Protein AF-A0A450XB18-F1 (afdb_monomer_lite)

Organism: NCBI:txid2126335

Secondary structure (DSSP, 8-state):
-PPEEEEEEEEETTEEEEEEEEESS-GGGHHHHHSSS------S----------PPPS---------------S---------S---HHHHHHHHTT--TTEEEEEEEEEGGGTEEEEEEEEPTTPPPB-TTT--B-EEEEEEEEEEE---BTTBEEEEEEEEEEEEETTTEEEEPPPTTB-TT-SBBHHHHHHHHHHHHHS-HHHHHHHHT--HHHHHHHHHHHHHHHHT-

pLDDT: mean 73.99, std 25.95, range [30.73, 97.94]

InterPro domains:
  IPR029261 Transposase IS204/IS1001/IS1096/IS1165, zinc-finger [PF14690] (128-171)
  IPR032877 Transposase IS204/IS1001/IS1096/IS1165, helix-turn-helix domain [PF13542] (177-226)
  IPR047951 Transposase ISL3 [PTHR33498] (91-229)

Sequence (232 aa):
MDRYVGTFFICWGDKTLNMIVKWSAPPVLIMLYHLLIEGVEFTHCLGFGLHRDDLPSPRAIDVLQRVTPLRGSSSNRVGYVSVAGMRDKELYAQILGIHKSWRVADVELKQPTGEVEVFVERKPGVQQTCPICGDASSGYDKRQRRWRHLDTCQYKTILVADVPRVQCKKHGVVMVKAPWAEPGSRFSVLFEALVINWLKEASTQAVSRQLELGWNAMDGIMRRAVKRGMAR

Radius of gyration: 29.7 Å; chains: 1; bounding box: 73×62×67 Å

Structure (mmCIF, N/CA/C/O backbone):
data_AF-A0A450XB18-F1
#
_entry.id   AF-A0A450XB18-F1
#
loop_
_atom_site.group_PDB
_atom_site.id
_atom_site.type_symbol
_atom_site.label_atom_id
_atom_site.label_alt_id
_atom_site.label_comp_id
_atom_site.label_asym_id
_atom_site.label_entity_id
_atom_site.label_seq_id
_atom_site.pdbx_PDB_ins_code
_atom_site.Cartn_x
_atom_site.Cartn_y
_atom_site.Cartn_z
_atom_site.occupancy
_atom_site.B_iso_or_equiv
_atom_site.auth_seq_id
_atom_site.auth_comp_id
_atom_site.auth_asym_id
_atom_site.auth_atom_id
_atom_site.pdbx_PDB_model_num
ATOM 1 N N . MET A 1 1 ? -24.750 -15.973 43.726 1.00 43.16 1 MET A N 1
ATOM 2 C CA . MET A 1 1 ? -24.537 -15.089 42.557 1.00 43.16 1 MET A CA 1
ATOM 3 C C . MET A 1 1 ? -25.915 -14.721 42.050 1.00 43.16 1 MET A C 1
ATOM 5 O O . MET A 1 1 ? -26.519 -15.487 41.305 1.00 43.16 1 MET A O 1
ATOM 9 N N . ASP A 1 2 ? -26.445 -13.618 42.564 1.00 36.94 2 ASP A N 1
ATOM 10 C CA . ASP A 1 2 ? -27.847 -13.244 42.395 1.00 36.94 2 ASP A CA 1
ATOM 11 C C . ASP A 1 2 ? -28.075 -12.685 40.986 1.00 36.94 2 ASP A C 1
ATOM 13 O O . ASP A 1 2 ? -27.379 -11.767 40.551 1.00 36.94 2 ASP A O 1
ATOM 17 N N . ARG A 1 3 ? -29.013 -13.282 40.241 1.00 43.12 3 ARG A N 1
ATOM 18 C CA . ARG A 1 3 ? -29.438 -12.797 38.920 1.00 43.12 3 ARG A CA 1
ATOM 19 C C . ARG A 1 3 ? -30.662 -11.910 39.111 1.00 43.12 3 ARG A C 1
ATOM 21 O O . ARG A 1 3 ? -31.678 -12.384 39.610 1.00 43.12 3 ARG A O 1
ATOM 28 N N . TYR A 1 4 ? -30.575 -10.656 38.681 1.00 48.06 4 TYR A N 1
ATOM 29 C CA . TYR A 1 4 ? -31.687 -9.710 38.739 1.00 48.06 4 TYR A CA 1
ATOM 30 C C . TYR A 1 4 ? -32.444 -9.731 37.403 1.00 48.06 4 TYR A C 1
ATOM 32 O O . TYR A 1 4 ? -31.842 -9.657 36.327 1.00 48.06 4 TYR A O 1
ATOM 40 N N . VAL A 1 5 ? -33.770 -9.864 37.466 1.00 46.59 5 VAL A N 1
ATOM 41 C CA . VAL A 1 5 ? -34.666 -9.764 36.306 1.00 46.59 5 VAL A CA 1
ATOM 42 C C . VAL A 1 5 ? -35.435 -8.459 36.447 1.00 46.59 5 VAL A C 1
ATOM 44 O O . VAL A 1 5 ? -36.148 -8.276 37.428 1.00 46.59 5 VAL A O 1
ATOM 47 N N . GLY A 1 6 ? -35.255 -7.547 35.496 1.00 48.62 6 GLY A N 1
ATOM 48 C CA . GLY A 1 6 ? -36.012 -6.302 35.426 1.00 48.62 6 GLY A CA 1
ATOM 49 C C . GLY A 1 6 ? -36.865 -6.290 34.165 1.00 48.62 6 GLY A C 1
ATOM 50 O O . GLY A 1 6 ? -36.391 -6.664 33.089 1.00 48.62 6 GLY A O 1
ATOM 51 N N . THR A 1 7 ? -38.115 -5.861 34.296 1.00 44.75 7 THR A N 1
ATOM 52 C CA . THR A 1 7 ? -38.979 -5.572 33.149 1.00 44.75 7 THR A CA 1
ATOM 53 C C . THR A 1 7 ? -38.859 -4.086 32.851 1.00 44.75 7 THR A C 1
ATOM 55 O O . THR A 1 7 ? -39.076 -3.266 33.742 1.00 44.75 7 THR A O 1
ATOM 58 N N . PHE A 1 8 ? -38.483 -3.739 31.623 1.00 47.00 8 PHE A N 1
ATOM 59 C CA . PHE A 1 8 ? -38.451 -2.351 31.168 1.00 47.00 8 PHE A CA 1
ATOM 60 C C . PHE A 1 8 ? -39.669 -2.094 30.284 1.00 47.00 8 PHE A C 1
ATOM 62 O O . PHE A 1 8 ? -40.013 -2.928 29.442 1.00 47.00 8 PHE A O 1
ATOM 69 N N . PHE A 1 9 ? -40.297 -0.937 30.469 1.00 43.16 9 PHE A N 1
ATOM 70 C CA . PHE A 1 9 ? -41.392 -0.470 29.629 1.00 43.16 9 PHE A CA 1
ATOM 71 C C . PHE A 1 9 ? -40.888 0.706 28.802 1.00 43.16 9 PHE A C 1
ATOM 73 O O . PHE A 1 9 ? -40.396 1.687 29.356 1.00 43.16 9 PHE A O 1
ATOM 80 N N . ILE A 1 10 ? -41.002 0.606 27.480 1.00 43.00 10 ILE A N 1
ATOM 81 C CA . ILE A 1 10 ? -40.795 1.741 26.580 1.00 43.00 10 ILE A CA 1
ATOM 82 C C . ILE A 1 10 ? -42.146 2.022 25.928 1.00 43.00 10 ILE A C 1
ATOM 84 O O . ILE A 1 10 ? -42.677 1.181 25.197 1.00 43.00 10 ILE A O 1
ATOM 88 N N . CYS A 1 11 ? -42.719 3.185 26.235 1.00 35.81 11 CYS A N 1
ATOM 89 C CA . CYS A 1 11 ? -43.926 3.678 25.581 1.00 35.81 11 CYS A CA 1
ATOM 90 C C . CYS A 1 11 ? -43.525 4.530 24.374 1.00 35.81 11 CYS A C 1
ATOM 92 O O . CYS A 1 11 ? -42.802 5.513 24.526 1.00 35.81 11 CYS A O 1
ATOM 94 N N . TRP A 1 12 ? -44.013 4.167 23.187 1.00 35.56 12 TRP A N 1
ATOM 95 C CA . TRP A 1 12 ? -43.912 4.991 21.980 1.00 35.56 12 TRP A CA 1
ATOM 96 C C . TRP A 1 12 ? -45.326 5.255 21.457 1.00 35.56 12 TRP A C 1
ATOM 98 O O . TRP A 1 12 ? -45.939 4.383 20.835 1.00 35.56 12 TRP A O 1
ATOM 108 N N . GLY A 1 13 ? -45.860 6.450 21.726 1.00 58.56 13 GLY A N 1
ATOM 109 C CA . GLY A 1 13 ? -47.275 6.753 21.475 1.00 58.56 13 GLY A CA 1
ATOM 110 C C . GLY A 1 13 ? -48.198 5.773 22.214 1.00 58.56 13 GLY A C 1
ATOM 111 O O . GLY A 1 13 ? -47.926 5.419 23.358 1.00 58.56 13 GLY A O 1
ATOM 112 N N . ASP A 1 14 ? -49.236 5.269 21.541 1.00 42.66 14 ASP A N 1
ATOM 113 C CA . ASP A 1 14 ? -50.234 4.348 22.124 1.00 42.66 14 ASP A CA 1
ATOM 114 C C . ASP A 1 14 ? -49.783 2.873 22.200 1.00 42.66 14 ASP A C 1
ATOM 116 O O . ASP A 1 14 ? -50.598 1.974 22.415 1.00 42.66 14 ASP A O 1
ATOM 120 N N . LYS A 1 15 ? -48.495 2.578 21.981 1.00 34.69 15 LYS A N 1
ATOM 121 C CA . LYS A 1 15 ? -47.968 1.205 21.989 1.00 34.69 15 LYS A CA 1
ATOM 122 C C . LYS A 1 15 ? -46.948 1.009 23.107 1.00 34.69 15 LYS A C 1
ATOM 124 O O . LYS A 1 15 ? -45.941 1.713 23.178 1.00 34.69 15 LYS A O 1
ATOM 129 N N . THR A 1 16 ? -47.185 -0.005 23.936 1.00 41.53 16 THR A N 1
ATOM 130 C CA . THR A 1 16 ? -46.260 -0.511 24.957 1.00 41.53 16 THR A CA 1
ATOM 131 C C . THR A 1 16 ? -45.532 -1.749 24.445 1.00 41.53 16 THR A C 1
ATOM 133 O O . THR A 1 16 ? -46.150 -2.754 24.091 1.00 41.53 16 THR A O 1
ATOM 136 N N . LEU A 1 17 ? -44.201 -1.684 24.413 1.00 35.09 17 LEU A N 1
ATOM 137 C CA . LEU A 1 17 ? -43.338 -2.828 24.120 1.00 35.09 17 LEU A CA 1
ATOM 138 C C . LEU A 1 17 ? -42.729 -3.345 25.425 1.00 35.09 17 LEU A C 1
ATOM 140 O O . LEU A 1 17 ? -42.023 -2.618 26.122 1.00 35.09 17 LEU A O 1
ATOM 144 N N . ASN A 1 18 ? -43.007 -4.612 25.742 1.00 41.47 18 ASN A N 1
ATOM 145 C CA . ASN A 1 18 ? -42.477 -5.285 26.925 1.00 41.47 18 ASN A CA 1
ATOM 146 C C . ASN A 1 18 ? -41.208 -6.053 26.558 1.00 41.47 18 ASN A C 1
ATOM 148 O O . ASN A 1 18 ? -41.262 -7.021 25.798 1.00 41.47 18 ASN A O 1
ATOM 152 N N . MET A 1 19 ? -40.073 -5.656 27.131 1.00 37.62 19 MET A N 1
ATOM 153 C CA . MET A 1 19 ? -38.825 -6.411 27.042 1.00 37.62 19 MET A CA 1
ATOM 154 C C . MET A 1 19 ? -38.380 -6.855 28.434 1.00 37.62 19 MET A C 1
ATOM 156 O O . MET A 1 19 ? -38.239 -6.051 29.356 1.00 37.62 19 MET A O 1
ATOM 160 N N . ILE A 1 20 ? -38.136 -8.158 28.572 1.00 44.22 20 ILE A N 1
ATOM 161 C CA . ILE A 1 20 ? -37.550 -8.756 29.772 1.00 44.22 20 ILE A CA 1
ATOM 162 C C . ILE A 1 20 ? -36.050 -8.869 29.527 1.00 44.22 20 ILE A C 1
ATOM 164 O O . ILE A 1 20 ? -35.623 -9.614 28.643 1.00 44.22 20 ILE A O 1
ATOM 168 N N . VAL A 1 21 ? -35.246 -8.154 30.313 1.00 45.50 21 VAL A N 1
ATOM 169 C CA . VAL A 1 21 ? -33.784 -8.187 30.191 1.00 45.50 21 VAL A CA 1
ATOM 170 C C . VAL A 1 21 ? -33.190 -8.763 31.476 1.00 45.50 21 VAL A C 1
ATOM 172 O O . VAL A 1 21 ? -33.522 -8.342 32.585 1.00 45.50 21 VAL A O 1
ATOM 175 N N . LYS A 1 22 ? -32.334 -9.781 31.330 1.00 42.44 22 LYS A N 1
ATOM 176 C CA . LYS A 1 22 ? -31.631 -10.432 32.445 1.00 42.44 22 LYS A CA 1
ATOM 177 C C . LYS A 1 22 ? -30.246 -9.820 32.594 1.00 42.44 22 LYS A C 1
ATOM 179 O O . LYS A 1 22 ? -29.481 -9.824 31.634 1.00 42.44 22 LYS A O 1
ATOM 184 N N . TRP A 1 23 ? -29.907 -9.377 33.801 1.00 53.12 23 TRP A N 1
ATOM 185 C CA . TRP A 1 23 ? -28.609 -8.772 34.096 1.00 53.12 23 TRP A CA 1
ATOM 186 C C . TRP A 1 23 ? -27.913 -9.508 35.242 1.00 53.12 23 TRP A C 1
ATOM 188 O O . TRP A 1 23 ? -28.547 -10.071 36.137 1.00 53.12 23 TRP A O 1
ATOM 198 N N . SER A 1 24 ? -26.584 -9.508 35.204 1.00 43.38 24 SER A N 1
ATOM 199 C CA . SER A 1 24 ? -25.706 -10.164 36.181 1.00 43.38 24 SER A CA 1
ATOM 200 C C . SER A 1 24 ? -25.027 -9.186 37.154 1.00 43.38 24 SER A C 1
ATOM 202 O O . SER A 1 24 ? -24.218 -9.624 37.967 1.00 43.38 24 SER A O 1
ATOM 204 N N . ALA A 1 25 ? -25.356 -7.888 37.107 1.00 49.41 25 ALA A N 1
ATOM 205 C CA . ALA A 1 25 ? -24.803 -6.854 37.987 1.00 49.41 25 ALA A CA 1
ATOM 206 C C . ALA A 1 25 ? -25.914 -6.083 38.736 1.00 49.41 25 ALA A C 1
ATOM 208 O O . ALA A 1 25 ? -27.010 -5.925 38.192 1.00 49.41 25 ALA A O 1
ATOM 209 N N . PRO A 1 26 ? -25.662 -5.620 39.977 1.00 46.12 26 PRO A N 1
ATOM 210 C CA . PRO A 1 26 ? -26.679 -4.991 40.815 1.00 46.12 26 PRO A CA 1
ATOM 211 C C . PRO A 1 26 ? -27.128 -3.608 40.290 1.00 46.12 26 PRO A C 1
ATOM 213 O O . PRO A 1 26 ? -26.320 -2.879 39.710 1.00 46.12 26 PRO A O 1
ATOM 216 N N . PRO A 1 27 ? -28.392 -3.198 40.535 1.00 48.66 27 PRO A N 1
ATOM 217 C CA . PRO A 1 27 ? -29.047 -2.074 39.842 1.00 48.66 27 PRO A CA 1
ATOM 218 C C . PRO A 1 27 ? -28.446 -0.685 40.108 1.00 48.66 27 PRO A C 1
ATOM 220 O O . PRO A 1 27 ? -28.721 0.262 39.374 1.00 48.66 27 PRO A O 1
ATOM 223 N N . VAL A 1 28 ? -27.612 -0.545 41.141 1.00 46.12 28 VAL A N 1
ATOM 224 C CA . VAL A 1 28 ? -27.091 0.755 41.595 1.00 46.12 28 VAL A CA 1
ATOM 225 C C . VAL A 1 28 ? -26.057 1.347 40.622 1.00 46.12 28 VAL A C 1
ATOM 227 O O . VAL A 1 28 ? -25.882 2.559 40.577 1.00 46.12 28 VAL A O 1
ATOM 230 N N . LEU A 1 29 ? -25.411 0.521 39.787 1.00 44.84 29 LEU A N 1
ATOM 231 C CA . LEU A 1 29 ? -24.421 0.992 38.806 1.00 44.84 29 LEU A CA 1
ATOM 232 C C . LEU A 1 29 ? -25.028 1.514 37.492 1.00 44.84 29 LEU A C 1
ATOM 234 O O . LEU A 1 29 ? -24.345 2.217 36.752 1.00 44.84 29 LEU A O 1
ATOM 238 N N . ILE A 1 30 ? -26.294 1.207 37.194 1.00 49.38 30 ILE A N 1
ATOM 239 C CA . ILE A 1 30 ? -26.914 1.577 35.909 1.00 49.38 30 ILE A CA 1
ATOM 240 C C . ILE A 1 30 ? -27.457 3.016 35.938 1.00 49.38 30 ILE A C 1
ATOM 242 O O . ILE A 1 30 ? -27.403 3.699 34.916 1.00 49.38 30 ILE A O 1
ATOM 246 N N . MET A 1 31 ? -27.878 3.536 37.102 1.00 43.03 31 MET A N 1
ATOM 247 C CA . MET A 1 31 ? -28.316 4.941 37.203 1.00 43.03 31 MET A CA 1
ATOM 248 C C . MET A 1 31 ? -27.190 5.941 36.911 1.00 43.03 31 MET A C 1
ATOM 250 O O . MET A 1 31 ? -27.457 7.001 36.356 1.00 43.03 31 MET A O 1
ATOM 254 N N . LEU A 1 32 ? -25.933 5.605 37.216 1.00 39.50 32 LEU A N 1
ATOM 255 C CA . LEU A 1 32 ? -24.795 6.477 36.904 1.00 39.50 32 LEU A CA 1
ATOM 256 C C . LEU A 1 32 ? -24.404 6.453 35.419 1.00 39.50 32 LEU A C 1
ATOM 258 O O . LEU A 1 32 ? -23.837 7.426 34.932 1.00 39.50 32 LEU A O 1
ATOM 262 N N . TYR A 1 33 ? -24.726 5.381 34.688 1.00 43.38 33 TYR A N 1
ATOM 263 C CA . TYR A 1 33 ? -24.337 5.248 33.280 1.00 43.38 33 TYR A CA 1
ATOM 264 C C . TYR A 1 33 ? -25.277 5.995 32.322 1.00 43.38 33 TYR A C 1
ATOM 266 O O . TYR A 1 33 ? -24.829 6.474 31.285 1.00 43.38 33 TYR A O 1
ATOM 274 N N . HIS A 1 34 ? -26.555 6.153 32.682 1.00 43.44 34 HIS A N 1
ATOM 275 C CA . HIS A 1 34 ? -27.533 6.872 31.854 1.00 43.44 34 HIS A CA 1
ATOM 276 C C . HIS A 1 34 ? -27.647 8.376 32.147 1.00 43.44 34 HIS A C 1
ATOM 278 O O . HIS A 1 34 ? -28.274 9.087 31.374 1.00 43.44 34 HIS A O 1
ATOM 284 N N . LEU A 1 35 ? -27.023 8.885 33.215 1.00 37.53 35 LEU A N 1
ATOM 285 C CA . LEU A 1 35 ? -27.041 10.317 33.560 1.00 37.53 35 LEU A CA 1
ATOM 286 C C . LEU A 1 35 ? -25.919 11.143 32.898 1.00 37.53 35 LEU A C 1
ATOM 288 O O . LEU A 1 35 ? -25.913 12.362 33.036 1.00 37.53 35 LEU A O 1
ATOM 292 N N . LEU A 1 36 ? -24.976 10.513 32.184 1.00 38.59 36 LEU A N 1
ATOM 293 C CA . LEU A 1 36 ? -23.820 11.196 31.572 1.00 38.59 36 LEU A CA 1
ATOM 294 C C . LEU A 1 36 ? -23.814 11.212 30.037 1.00 38.59 36 LEU A C 1
ATOM 296 O O . LEU A 1 36 ? -22.923 11.822 29.448 1.00 38.59 36 LEU A O 1
ATOM 300 N N . ILE A 1 37 ? -24.786 10.579 29.376 1.00 43.34 37 ILE A N 1
ATOM 301 C CA . ILE A 1 37 ? -24.881 10.559 27.913 1.00 43.34 37 ILE A CA 1
ATOM 302 C C . ILE A 1 37 ? -26.309 10.934 27.510 1.00 43.34 37 ILE A C 1
ATOM 304 O O . ILE A 1 37 ? -27.249 10.205 27.799 1.00 43.34 37 ILE A O 1
ATOM 308 N N . GLU A 1 38 ? -26.392 12.075 26.821 1.00 37.41 38 GLU A N 1
ATOM 309 C CA . GLU A 1 38 ? -27.547 12.675 26.138 1.00 37.41 38 GLU A CA 1
ATOM 310 C C . GLU A 1 38 ? -28.472 13.564 26.986 1.00 37.41 38 GLU A C 1
ATOM 312 O O . GLU A 1 38 ? -29.346 13.123 27.725 1.00 37.41 38 GLU A O 1
ATOM 317 N N . GLY A 1 39 ? -28.296 14.880 26.807 1.00 38.12 39 GLY A N 1
ATOM 318 C CA . GLY A 1 39 ? -29.239 15.916 27.223 1.00 38.12 39 GLY A CA 1
ATOM 319 C C . GLY A 1 39 ? -30.528 15.861 26.404 1.00 38.12 39 GLY A C 1
ATOM 320 O O . GLY A 1 39 ? -30.738 16.686 25.519 1.00 38.12 39 GLY A O 1
ATOM 321 N N . VAL A 1 40 ? -31.380 14.883 26.706 1.00 37.00 40 VAL A N 1
ATOM 322 C CA . VAL A 1 40 ? -32.739 14.759 26.174 1.00 37.00 40 VAL A CA 1
ATOM 323 C C . VAL A 1 40 ? -33.704 14.896 27.346 1.00 37.00 40 VAL A C 1
ATOM 325 O O . VAL A 1 40 ? -33.707 14.077 28.264 1.00 37.00 40 VAL A O 1
ATOM 328 N N . GLU A 1 41 ? -34.508 15.959 27.337 1.00 33.47 41 GLU A N 1
ATOM 329 C CA . GLU A 1 41 ? -35.578 16.181 28.311 1.00 33.47 41 GLU A CA 1
ATOM 330 C C . GLU A 1 41 ? -36.624 15.058 28.211 1.00 33.47 41 GLU A C 1
ATOM 332 O O . GLU A 1 41 ? -37.530 15.095 27.382 1.00 33.47 41 GLU A O 1
ATOM 337 N N . PHE A 1 42 ? -36.516 14.044 29.071 1.00 32.34 42 PHE A N 1
ATOM 338 C CA . PHE A 1 42 ? -37.573 13.059 29.282 1.00 32.34 42 PHE A CA 1
ATOM 339 C C . PHE A 1 42 ? -38.510 13.545 30.389 1.00 32.34 42 PHE A C 1
ATOM 341 O O . PHE A 1 42 ? -38.286 13.332 31.579 1.00 32.34 42 PHE A O 1
ATOM 348 N N . THR A 1 43 ? -39.612 14.169 29.989 1.00 36.34 43 THR A N 1
ATOM 349 C CA . THR A 1 43 ? -40.843 14.125 30.778 1.00 36.34 43 THR A CA 1
ATOM 350 C C . THR A 1 43 ? -41.502 12.773 30.501 1.00 36.34 43 THR A C 1
ATOM 352 O O . THR A 1 43 ? -41.908 12.529 29.371 1.00 36.34 43 THR A O 1
ATOM 355 N N . HIS A 1 44 ? -41.519 11.867 31.487 1.00 33.41 44 HIS A N 1
ATOM 356 C CA . HIS A 1 44 ? -42.625 10.959 31.866 1.00 33.41 44 HIS A CA 1
ATOM 357 C C . HIS A 1 44 ? -42.140 9.793 32.759 1.00 33.41 44 HIS A C 1
ATOM 359 O O . HIS A 1 44 ? -41.002 9.341 32.695 1.00 33.41 44 HIS A O 1
ATOM 365 N N . CYS A 1 45 ? -43.041 9.373 33.649 1.00 32.66 45 CYS A N 1
ATOM 366 C CA . CYS A 1 45 ? -42.850 8.615 34.887 1.00 32.66 45 CYS A CA 1
ATOM 367 C C . CYS A 1 45 ? -42.090 7.276 34.777 1.00 32.66 45 CYS A C 1
ATOM 369 O O . CYS A 1 45 ? -42.521 6.355 34.089 1.00 32.66 45 CYS A O 1
ATOM 371 N N . LEU A 1 46 ? -41.035 7.120 35.587 1.00 33.44 46 LEU A N 1
ATOM 372 C CA . LEU A 1 46 ? -40.412 5.830 35.902 1.00 33.44 46 LEU A CA 1
ATOM 373 C C . LEU A 1 46 ? -41.152 5.171 37.078 1.00 33.44 46 LEU A C 1
ATOM 375 O O . LEU A 1 46 ? -41.084 5.657 38.205 1.00 33.44 46 LEU A O 1
ATOM 379 N N . GLY A 1 47 ? -41.842 4.058 36.826 1.00 35.25 47 GLY A N 1
ATOM 380 C CA . GLY A 1 47 ? -42.372 3.176 37.869 1.00 35.25 47 GLY A CA 1
ATOM 381 C C . GLY A 1 47 ? -41.519 1.913 37.992 1.00 35.25 47 GLY A C 1
ATOM 382 O O . GLY A 1 47 ? -41.430 1.142 37.040 1.00 35.25 47 GLY A O 1
ATOM 383 N N . PHE A 1 48 ? -40.904 1.685 39.155 1.00 33.59 48 PHE A N 1
ATOM 384 C CA . PHE A 1 48 ? -40.197 0.441 39.484 1.00 33.59 48 PHE A CA 1
ATOM 385 C C . PHE A 1 48 ? -41.105 -0.473 40.316 1.00 33.59 48 PHE A C 1
ATOM 387 O O . PHE A 1 48 ? -41.471 -0.129 41.436 1.00 33.59 48 PHE A O 1
ATOM 394 N N . GLY A 1 49 ? -41.436 -1.653 39.790 1.00 32.41 49 GLY A N 1
ATOM 395 C CA . GLY A 1 49 ? -42.058 -2.735 40.554 1.00 32.41 49 GLY A CA 1
ATOM 396 C C . GLY A 1 49 ? -41.019 -3.797 40.905 1.00 32.41 49 GLY A C 1
ATOM 397 O O . GLY A 1 49 ? -40.590 -4.547 40.031 1.00 32.41 49 GLY A O 1
ATOM 398 N N . LEU A 1 50 ? -40.600 -3.865 42.170 1.00 30.73 50 LEU A N 1
ATOM 399 C CA . LEU A 1 50 ? -39.797 -4.973 42.691 1.00 30.73 50 LEU A CA 1
ATOM 400 C C . LEU A 1 50 ? -40.746 -6.048 43.226 1.00 30.73 50 LEU A C 1
ATOM 402 O O . LEU A 1 50 ? -41.315 -5.883 44.301 1.00 30.73 50 LEU A O 1
ATOM 406 N N . HIS A 1 51 ? -40.897 -7.152 42.498 1.00 33.19 51 HIS A N 1
ATOM 407 C CA . HIS A 1 51 ? -41.480 -8.370 43.054 1.00 33.19 51 HIS A CA 1
ATOM 408 C C . HIS A 1 51 ? -40.356 -9.291 43.531 1.00 33.19 51 HIS A C 1
ATOM 410 O O . HIS A 1 51 ? -39.474 -9.667 42.757 1.00 33.19 51 HIS A O 1
ATOM 416 N N . ARG A 1 52 ? -40.386 -9.625 44.822 1.00 34.22 52 ARG A N 1
ATOM 417 C CA . ARG A 1 52 ? -39.644 -10.747 45.396 1.00 34.22 52 ARG A CA 1
ATOM 418 C C . ARG A 1 52 ? -40.544 -11.986 45.377 1.00 34.22 52 ARG A C 1
ATOM 420 O O . ARG A 1 52 ? -41.752 -11.857 45.550 1.00 34.22 52 ARG A O 1
ATOM 427 N N . ASP A 1 53 ? -39.879 -13.124 45.208 1.00 33.50 53 ASP A N 1
ATOM 428 C CA . ASP A 1 53 ? -40.319 -14.496 45.497 1.00 33.50 53 ASP A CA 1
ATOM 429 C C . ASP A 1 53 ? -41.094 -15.241 44.389 1.00 33.50 53 ASP A C 1
ATOM 431 O O . ASP A 1 53 ? -42.215 -14.906 44.029 1.00 33.50 53 ASP A O 1
ATOM 435 N N . ASP A 1 54 ? -40.425 -16.225 43.766 1.00 32.72 54 ASP A N 1
ATOM 436 C CA . ASP A 1 54 ? -40.642 -17.659 44.047 1.00 32.72 54 ASP A CA 1
ATOM 437 C C . ASP A 1 54 ? -39.747 -18.538 43.140 1.00 32.72 54 ASP A C 1
ATOM 439 O O . ASP A 1 54 ? -39.882 -18.587 41.916 1.00 32.72 54 ASP A O 1
ATOM 443 N N . LEU A 1 55 ? -38.785 -19.240 43.749 1.00 37.03 55 LEU A N 1
ATOM 444 C CA . LEU A 1 55 ? -37.961 -20.271 43.101 1.00 37.03 55 LEU A CA 1
ATOM 445 C C . LEU A 1 55 ? -38.712 -21.614 43.134 1.00 37.03 55 LEU A C 1
ATOM 447 O O . LEU A 1 55 ? -39.062 -22.062 44.227 1.00 37.03 55 LEU A O 1
ATOM 451 N N . PRO A 1 56 ? -38.899 -22.328 42.007 1.00 32.84 56 PRO A N 1
ATOM 452 C CA . PRO A 1 56 ? -39.350 -23.709 42.069 1.00 32.84 56 PRO A CA 1
ATOM 453 C C . PRO A 1 56 ? -38.208 -24.631 42.532 1.00 32.84 56 PRO A C 1
ATOM 455 O O . PRO A 1 56 ? -37.032 -24.423 42.229 1.00 32.84 56 PRO A O 1
ATOM 458 N N . SER A 1 57 ? -38.595 -25.651 43.296 1.00 37.12 57 SER A N 1
ATOM 459 C CA . SER A 1 57 ? -37.751 -26.630 43.988 1.00 37.12 57 SER A CA 1
ATOM 460 C C . SER A 1 57 ? -36.857 -27.479 43.054 1.00 37.12 57 SER A C 1
ATOM 462 O O . SER A 1 57 ? -37.116 -27.585 41.850 1.00 37.12 57 SER A O 1
ATOM 464 N N . PRO A 1 58 ? -35.795 -28.127 43.583 1.00 37.50 58 PRO A N 1
ATOM 465 C CA . PRO A 1 58 ? -34.823 -28.873 42.788 1.00 37.50 58 PRO A CA 1
ATOM 466 C C . PRO A 1 58 ? -35.379 -30.243 42.364 1.00 37.50 58 PRO A C 1
ATOM 468 O O . PRO A 1 58 ? -35.098 -31.272 42.972 1.00 37.50 58 PRO A O 1
ATOM 471 N N . ARG A 1 59 ? -36.179 -30.256 41.294 1.00 37.09 59 ARG A N 1
ATOM 472 C CA . ARG A 1 59 ? -36.535 -31.460 40.514 1.00 37.09 59 ARG A CA 1
ATOM 473 C C . ARG A 1 59 ? -36.393 -31.245 39.001 1.00 37.09 59 ARG A C 1
ATOM 475 O O . ARG A 1 59 ? -37.135 -31.815 38.214 1.00 37.09 59 ARG A O 1
ATOM 482 N N . ALA A 1 60 ? -35.422 -30.433 38.590 1.00 36.78 60 ALA A N 1
ATOM 483 C CA . ALA A 1 60 ? -35.019 -30.281 37.191 1.00 36.78 60 ALA A CA 1
ATOM 484 C C . ALA A 1 60 ? -33.605 -30.849 36.985 1.00 36.78 60 ALA A C 1
ATOM 486 O O . ALA A 1 60 ? -32.669 -30.1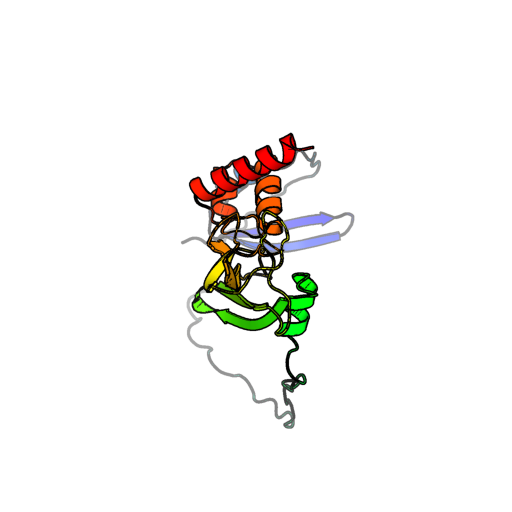41 36.627 1.00 36.78 60 ALA A O 1
ATOM 487 N N . ILE A 1 61 ? -33.459 -32.139 37.275 1.00 40.31 61 ILE A N 1
ATOM 488 C CA . ILE A 1 61 ? -32.411 -32.989 36.711 1.00 40.31 61 ILE A CA 1
ATOM 489 C C . ILE A 1 61 ? -33.164 -33.990 35.826 1.00 40.31 61 ILE A C 1
ATOM 491 O O . ILE A 1 61 ? -34.175 -34.535 36.260 1.00 40.31 61 ILE A O 1
ATOM 495 N N . ASP A 1 62 ? -32.678 -34.157 34.597 1.00 37.19 62 ASP A N 1
ATOM 496 C CA . ASP A 1 62 ? -33.170 -35.025 33.515 1.00 37.19 62 ASP A CA 1
ATOM 497 C C . ASP A 1 62 ? -34.436 -34.614 32.750 1.00 37.19 62 ASP A C 1
ATOM 499 O O . ASP A 1 62 ? -35.519 -35.129 32.996 1.00 37.19 62 ASP A O 1
ATOM 503 N N . VAL A 1 63 ? -34.248 -33.816 31.685 1.00 33.94 63 VAL A N 1
ATOM 504 C CA . VAL A 1 63 ? -34.843 -34.106 30.361 1.00 33.94 63 VAL A CA 1
ATOM 505 C C . VAL A 1 63 ? -33.867 -33.650 29.262 1.00 33.94 63 VAL A C 1
ATOM 507 O O . VAL A 1 63 ? -34.042 -32.618 28.616 1.00 33.94 63 VAL A O 1
ATOM 510 N N . LEU A 1 64 ? -32.807 -34.429 29.045 1.00 34.75 64 LEU A N 1
ATOM 511 C CA . LEU A 1 64 ? -32.181 -34.532 27.728 1.00 34.75 64 LEU A CA 1
ATOM 512 C C . LEU A 1 64 ? -32.896 -35.647 26.953 1.00 34.75 64 LEU A C 1
ATOM 514 O O . LEU A 1 64 ? -33.231 -36.684 27.511 1.00 34.75 64 LEU A O 1
ATOM 518 N N . GLN A 1 65 ? -33.055 -35.417 25.649 1.00 41.38 65 GLN A N 1
ATOM 519 C CA . GLN A 1 65 ? -33.456 -36.376 24.612 1.00 41.38 65 GLN A CA 1
ATOM 520 C C . GLN A 1 65 ? -34.939 -36.766 24.549 1.00 41.38 65 GLN A C 1
ATOM 522 O O . GLN A 1 65 ? -35.373 -37.766 25.105 1.00 41.38 65 GLN A O 1
ATOM 527 N N . ARG A 1 66 ? -35.681 -36.042 23.702 1.00 35.53 66 ARG A N 1
ATOM 528 C CA . ARG A 1 66 ? -36.702 -36.605 22.797 1.00 35.53 66 ARG A CA 1
ATOM 529 C C . ARG A 1 66 ? -36.937 -35.627 21.643 1.00 35.53 66 ARG A C 1
ATOM 531 O O . ARG A 1 66 ? -37.927 -34.908 21.597 1.00 35.53 66 ARG A O 1
ATOM 538 N N . VAL A 1 67 ? -35.988 -35.589 20.708 1.00 37.09 67 VAL A N 1
ATOM 539 C CA . VAL A 1 67 ? -36.264 -35.093 19.355 1.00 37.09 67 VAL A CA 1
ATOM 540 C C . VAL A 1 67 ? -36.956 -36.243 18.629 1.00 37.09 67 VAL A C 1
ATOM 542 O O . VAL A 1 67 ? -36.354 -37.285 18.381 1.00 37.09 67 VAL A O 1
ATOM 545 N N . THR A 1 68 ? -38.250 -36.094 18.373 1.00 34.88 68 THR A N 1
ATOM 546 C CA . THR A 1 68 ? -39.034 -36.999 17.530 1.00 34.88 68 THR A CA 1
ATOM 547 C C . THR A 1 68 ? -38.522 -36.942 16.085 1.00 34.88 68 THR A C 1
ATOM 549 O O . THR A 1 68 ? -38.230 -35.853 15.585 1.00 34.88 68 THR A O 1
ATOM 552 N N . PRO A 1 69 ? -38.415 -38.077 15.369 1.00 32.94 69 PRO A N 1
ATOM 553 C CA . PRO A 1 69 ? -38.026 -38.056 13.970 1.00 32.94 69 PRO A CA 1
ATOM 554 C C . PRO A 1 69 ? -39.237 -37.633 13.136 1.00 32.94 69 PRO A C 1
ATOM 556 O O . PRO A 1 69 ? -40.172 -38.411 12.934 1.00 32.94 69 PRO A O 1
ATOM 559 N N . LEU A 1 70 ? -39.227 -36.403 12.620 1.00 35.47 70 LEU A N 1
ATOM 560 C CA . LEU A 1 70 ? -40.085 -36.066 11.491 1.00 35.47 70 LEU A CA 1
ATOM 561 C C . LEU A 1 70 ? -39.581 -36.860 10.284 1.00 35.47 70 LEU A C 1
ATOM 563 O O . LEU A 1 70 ? -38.543 -36.558 9.696 1.00 35.47 70 LEU A O 1
ATOM 567 N N . ARG A 1 71 ? -40.331 -37.910 9.939 1.00 43.41 71 ARG A N 1
ATOM 568 C CA . ARG A 1 71 ? -40.272 -38.610 8.653 1.00 43.41 71 ARG A CA 1
ATOM 569 C C . ARG A 1 71 ? -40.702 -37.621 7.563 1.00 43.41 71 ARG A C 1
ATOM 571 O O . ARG A 1 71 ? -41.851 -37.590 7.144 1.00 43.41 71 ARG A O 1
ATOM 578 N N . GLY A 1 72 ? -39.770 -36.770 7.158 1.00 34.88 72 GLY A N 1
ATOM 579 C CA . GLY A 1 72 ? -39.876 -35.882 6.012 1.00 34.88 72 GLY A CA 1
ATOM 580 C C . 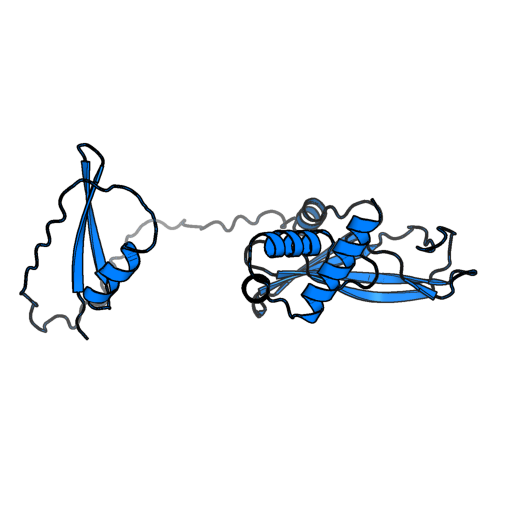GLY A 1 72 ? -38.875 -36.336 4.965 1.00 34.88 72 GLY A C 1
ATOM 581 O O . GLY A 1 72 ? -37.672 -36.310 5.203 1.00 34.88 72 GLY A O 1
ATOM 582 N N . SER A 1 73 ? -39.409 -36.807 3.844 1.00 42.31 73 SER A N 1
ATOM 583 C CA . SER A 1 73 ? -38.701 -37.245 2.646 1.00 42.31 73 SER A CA 1
ATOM 584 C C . SER A 1 73 ? -37.432 -36.437 2.357 1.00 42.31 73 SER A C 1
ATOM 586 O O . SER A 1 73 ? -37.439 -35.213 2.239 1.00 42.31 73 SER A O 1
ATOM 588 N N . SER A 1 74 ? -36.345 -37.182 2.203 1.00 47.19 74 SER A N 1
ATOM 589 C CA . SER A 1 74 ? -35.026 -36.768 1.754 1.00 47.19 74 SER A CA 1
ATOM 590 C C . SER A 1 74 ? -35.070 -35.907 0.489 1.00 47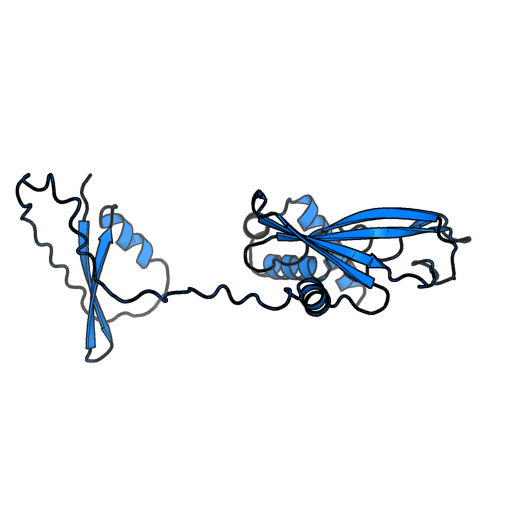.19 74 SER A C 1
ATOM 592 O O . SER A 1 74 ? -35.255 -36.431 -0.605 1.00 47.19 74 SER A O 1
ATOM 594 N N . SER A 1 75 ? -34.836 -34.602 0.626 1.00 48.19 75 SER A N 1
ATOM 595 C CA . SER A 1 75 ? -34.020 -33.816 -0.314 1.00 48.19 75 SER A CA 1
ATOM 596 C C . SER A 1 75 ? -33.743 -32.405 0.229 1.00 48.19 75 SER A C 1
ATOM 598 O O . SER A 1 75 ? -33.841 -31.425 -0.503 1.00 48.19 75 SER A O 1
ATOM 600 N N . ASN A 1 76 ? -33.316 -32.266 1.489 1.00 39.56 76 ASN A N 1
ATOM 601 C CA . ASN A 1 76 ? -32.555 -31.074 1.879 1.00 39.56 76 ASN A CA 1
ATOM 602 C C . ASN A 1 76 ? -31.098 -31.266 1.450 1.00 39.56 76 ASN A C 1
ATOM 604 O O . ASN A 1 76 ? -30.187 -31.404 2.262 1.00 39.56 76 ASN A O 1
ATOM 608 N N . ARG A 1 77 ? -30.872 -31.257 0.130 1.00 41.16 77 ARG A N 1
ATOM 609 C CA . ARG A 1 77 ? -29.613 -30.729 -0.378 1.00 41.16 77 ARG A CA 1
ATOM 610 C C . ARG A 1 77 ? -29.658 -29.245 -0.042 1.00 41.16 77 ARG A C 1
ATOM 612 O O . ARG A 1 77 ? -30.239 -28.463 -0.788 1.00 41.16 77 ARG A O 1
ATOM 619 N N . VAL A 1 78 ? -29.058 -28.866 1.088 1.00 40.31 78 VAL A N 1
ATOM 620 C CA . VAL A 1 78 ? -28.431 -27.548 1.192 1.00 40.31 78 VAL A CA 1
ATOM 621 C C . VAL A 1 78 ? -27.425 -27.548 0.054 1.00 40.31 78 VAL A C 1
ATOM 623 O O . VAL A 1 78 ? -26.335 -28.105 0.160 1.00 40.31 78 VAL A O 1
ATOM 626 N N . GLY A 1 79 ? -27.883 -27.085 -1.105 1.00 33.28 79 GLY A N 1
ATOM 627 C CA . GLY A 1 79 ? -27.039 -26.900 -2.254 1.00 33.28 79 GLY A CA 1
ATOM 628 C C . GLY A 1 79 ? -26.014 -25.882 -1.816 1.00 33.28 79 GLY A C 1
ATOM 629 O O . GLY A 1 79 ? -26.312 -24.693 -1.758 1.00 33.28 79 GLY A O 1
ATOM 630 N N . TYR A 1 80 ? -24.807 -26.345 -1.498 1.00 50.22 80 TYR A N 1
ATOM 631 C CA . TYR A 1 80 ? -23.646 -25.541 -1.806 1.00 50.22 80 TYR A CA 1
ATOM 632 C C . TYR A 1 80 ? -23.790 -25.244 -3.288 1.00 50.22 80 TYR A C 1
ATOM 634 O O . TYR A 1 80 ? -23.580 -26.113 -4.136 1.00 50.22 80 TYR A O 1
ATOM 642 N N . VAL A 1 81 ? -24.272 -24.040 -3.590 1.00 44.09 81 VAL A N 1
ATOM 643 C CA . VAL A 1 81 ? -24.111 -23.477 -4.913 1.00 44.09 81 VAL A CA 1
ATOM 644 C C . VAL A 1 81 ? -22.607 -23.527 -5.112 1.00 44.09 81 VAL A C 1
ATOM 646 O O . VAL A 1 81 ? -21.858 -22.799 -4.463 1.00 44.09 81 VAL A O 1
ATOM 649 N N . SER A 1 82 ? -22.156 -24.474 -5.930 1.00 46.81 82 SER A N 1
ATOM 650 C CA . SER A 1 82 ? -20.868 -24.380 -6.586 1.00 46.81 82 SER A CA 1
ATOM 651 C C . SER A 1 82 ? -20.974 -23.111 -7.419 1.00 46.81 82 SER A C 1
ATOM 653 O O . SER A 1 82 ? -21.466 -23.116 -8.545 1.00 46.81 82 SER A O 1
ATOM 655 N N . VAL A 1 83 ? -20.663 -21.976 -6.790 1.00 51.88 83 VAL A N 1
ATOM 656 C CA . VAL A 1 83 ? -20.498 -20.723 -7.500 1.00 51.88 83 VAL A CA 1
ATOM 657 C C . VAL A 1 83 ? -19.313 -21.004 -8.402 1.00 51.88 83 VAL A C 1
ATOM 659 O O . VAL A 1 83 ? -18.214 -21.271 -7.910 1.00 51.88 83 VAL A O 1
ATOM 662 N N . ALA A 1 84 ? -19.562 -21.045 -9.711 1.00 52.12 84 ALA A N 1
ATOM 663 C CA . ALA A 1 84 ? -18.514 -21.017 -10.716 1.00 52.12 84 ALA A CA 1
ATOM 664 C C . ALA A 1 84 ? -17.436 -20.027 -10.243 1.00 52.12 84 ALA A C 1
ATOM 666 O O . ALA A 1 84 ? -17.781 -18.899 -9.895 1.00 52.12 84 ALA A O 1
ATOM 667 N N . GLY A 1 85 ? -16.200 -20.526 -10.122 1.00 58.59 85 GLY A N 1
ATOM 668 C CA . GLY A 1 85 ? -15.121 -20.035 -9.253 1.00 58.59 85 GLY A CA 1
ATOM 669 C C . GLY A 1 85 ? -15.197 -18.571 -8.816 1.00 58.59 85 GLY A C 1
ATOM 670 O O . GLY A 1 85 ? -15.327 -17.668 -9.642 1.00 58.59 85 GLY A O 1
ATOM 671 N N . MET A 1 86 ? -15.081 -18.337 -7.504 1.00 71.75 86 MET A N 1
ATOM 672 C CA . MET A 1 86 ? -14.932 -16.996 -6.935 1.00 71.75 86 MET A CA 1
ATOM 673 C C . MET A 1 86 ? -13.903 -16.194 -7.749 1.00 71.75 86 MET A C 1
ATOM 675 O O . MET A 1 86 ? -12.759 -16.607 -7.892 1.00 71.75 86 MET A O 1
ATOM 679 N N . ARG A 1 87 ? -14.337 -15.050 -8.288 1.00 85.69 87 ARG A N 1
ATOM 680 C CA . ARG A 1 87 ? -13.506 -14.086 -9.030 1.00 85.69 87 ARG A CA 1
ATOM 681 C C . ARG A 1 87 ? -12.863 -13.094 -8.066 1.00 85.69 87 ARG A C 1
ATOM 683 O O . ARG A 1 87 ? -13.078 -11.884 -8.146 1.00 85.69 87 ARG A O 1
ATOM 690 N N . ASP A 1 88 ? -12.189 -13.631 -7.059 1.00 87.81 88 ASP A N 1
ATOM 691 C CA . ASP A 1 88 ? -11.544 -12.862 -5.996 1.00 87.81 88 ASP A CA 1
ATOM 692 C C . ASP A 1 88 ? -10.477 -11.917 -6.559 1.00 87.81 88 ASP A C 1
ATOM 694 O O . ASP A 1 88 ? -10.442 -10.744 -6.193 1.00 87.81 88 ASP A O 1
ATOM 698 N N . LYS A 1 89 ? -9.665 -12.375 -7.513 1.00 93.06 89 LYS A N 1
ATOM 699 C CA . LYS A 1 89 ? -8.614 -11.567 -8.149 1.00 93.06 89 LYS A CA 1
ATOM 700 C C . LYS A 1 89 ? -9.188 -10.362 -8.884 1.00 93.06 89 LYS A C 1
ATOM 702 O O . LYS A 1 89 ? -8.678 -9.253 -8.720 1.00 93.06 89 LYS A O 1
ATOM 707 N N . GLU A 1 90 ? -10.253 -10.547 -9.663 1.00 92.25 90 GLU A N 1
ATOM 708 C CA . GLU A 1 90 ? -10.927 -9.453 -10.368 1.00 92.25 90 GLU A CA 1
ATOM 709 C C . GLU A 1 90 ? -11.597 -8.486 -9.391 1.00 92.25 90 GLU A C 1
ATOM 711 O O . GLU A 1 90 ? -11.471 -7.271 -9.557 1.00 92.25 90 GLU A O 1
ATOM 716 N N . LEU A 1 91 ? -12.253 -9.011 -8.349 1.00 92.81 91 LEU A N 1
ATOM 717 C CA . LEU A 1 91 ? -12.853 -8.204 -7.288 1.00 92.81 91 LEU A CA 1
ATOM 718 C C . LEU A 1 91 ? -11.798 -7.317 -6.618 1.00 92.81 91 LEU A C 1
ATOM 720 O O . LEU A 1 91 ? -11.963 -6.097 -6.568 1.00 92.81 91 LEU A O 1
ATOM 724 N N . TYR A 1 92 ? -10.697 -7.908 -6.148 1.00 94.81 92 TYR A N 1
ATOM 725 C CA . TYR A 1 92 ? -9.622 -7.170 -5.490 1.00 94.81 92 TYR A CA 1
ATOM 726 C C . TYR A 1 92 ? -8.933 -6.190 -6.441 1.00 94.81 92 TYR A C 1
ATOM 728 O O . TYR A 1 92 ? -8.646 -5.061 -6.045 1.00 94.81 92 TYR A O 1
ATOM 736 N N . ALA A 1 93 ? -8.721 -6.559 -7.707 1.00 94.31 93 ALA A N 1
ATOM 737 C CA . ALA A 1 93 ? -8.180 -5.636 -8.700 1.00 94.31 93 ALA A CA 1
ATOM 738 C C . ALA A 1 93 ? -9.078 -4.401 -8.875 1.00 94.31 93 ALA A C 1
ATOM 740 O O . ALA A 1 93 ? -8.571 -3.277 -8.937 1.00 94.31 93 ALA A O 1
ATOM 741 N N . GLN A 1 94 ? -10.400 -4.595 -8.899 1.00 92.81 94 GLN A N 1
ATOM 742 C CA . GLN A 1 94 ? -11.370 -3.519 -9.063 1.00 92.81 94 GLN A CA 1
ATOM 743 C C . GLN A 1 94 ? -11.452 -2.612 -7.828 1.00 92.81 94 GLN A C 1
ATOM 745 O O . GLN A 1 94 ? -11.305 -1.398 -7.969 1.00 92.81 94 GLN A O 1
ATOM 750 N N . ILE A 1 95 ? -11.638 -3.167 -6.625 1.00 93.62 95 ILE A N 1
ATOM 751 C CA . ILE A 1 95 ? -11.817 -2.355 -5.404 1.00 93.62 95 ILE A CA 1
ATOM 752 C C . ILE A 1 95 ? -10.531 -1.633 -4.984 1.00 93.62 95 ILE A C 1
ATOM 754 O O . ILE A 1 95 ? -10.590 -0.513 -4.483 1.00 93.62 95 ILE A O 1
ATOM 758 N N . LEU A 1 96 ? -9.359 -2.233 -5.226 1.00 93.38 96 LEU A N 1
ATOM 759 C CA . LEU A 1 96 ? -8.066 -1.606 -4.935 1.00 93.38 96 LEU A CA 1
ATOM 760 C C . LEU A 1 96 ? -7.646 -0.607 -6.023 1.00 93.38 96 LEU A C 1
ATOM 762 O O . LEU A 1 96 ? -6.610 0.049 -5.894 1.00 93.38 96 LEU A O 1
ATOM 766 N N . GLY A 1 97 ? -8.403 -0.515 -7.122 1.00 91.81 97 GLY A N 1
ATOM 767 C CA . GLY A 1 97 ? -8.052 0.309 -8.273 1.00 91.81 97 GLY A CA 1
ATOM 768 C C . GLY A 1 97 ? -6.732 -0.117 -8.920 1.00 91.81 97 GLY A C 1
ATOM 769 O O . GLY A 1 97 ? -6.015 0.720 -9.471 1.00 91.81 97 GLY A O 1
ATOM 770 N N . ILE A 1 98 ? -6.376 -1.402 -8.863 1.00 90.75 98 ILE A N 1
ATOM 771 C CA . ILE A 1 98 ? -5.161 -1.933 -9.485 1.00 90.75 98 ILE A CA 1
ATOM 772 C C . ILE A 1 98 ? -5.465 -2.209 -10.955 1.00 90.75 98 ILE A C 1
ATOM 774 O O . ILE A 1 98 ? -6.078 -3.205 -11.325 1.00 90.75 98 ILE A O 1
ATOM 778 N N . HIS A 1 99 ? -5.009 -1.303 -11.812 1.00 79.31 99 HIS A N 1
ATOM 779 C CA . HIS A 1 99 ? -5.179 -1.386 -13.258 1.00 79.31 99 HIS A CA 1
ATOM 780 C C . HIS A 1 99 ? -3.874 -1.003 -13.980 1.00 79.31 99 HIS A C 1
ATOM 782 O O . HIS A 1 99 ? -2.865 -0.659 -13.358 1.00 79.31 99 HIS A O 1
ATOM 788 N N . LYS A 1 100 ? -3.882 -1.057 -15.319 1.00 82.56 100 LYS A N 1
ATOM 789 C CA . LYS A 1 100 ? -2.735 -0.734 -16.196 1.00 82.56 100 LYS A CA 1
ATOM 790 C C . LYS A 1 100 ? -1.582 -1.732 -16.052 1.00 82.56 100 LYS A C 1
ATOM 792 O O . LYS A 1 100 ? -1.759 -2.901 -16.386 1.00 82.56 100 LYS A O 1
ATOM 797 N N . SER A 1 101 ? -0.421 -1.261 -15.599 1.00 88.50 101 SER A N 1
ATOM 798 C CA . SER A 1 101 ? 0.863 -1.967 -15.557 1.00 88.50 101 SER A CA 1
ATOM 799 C C . SER A 1 101 ? 0.983 -2.991 -14.430 1.00 88.50 101 SER A C 1
ATOM 801 O O . SER A 1 101 ? 1.999 -3.681 -14.355 1.00 88.50 101 SER A O 1
ATOM 803 N N . TRP A 1 102 ? -0.024 -3.081 -13.562 1.00 92.56 102 TRP A N 1
ATOM 804 C CA . TRP A 1 102 ? -0.092 -4.005 -12.433 1.00 92.56 102 TRP A CA 1
ATOM 805 C C . TRP A 1 102 ? -1.339 -4.886 -12.541 1.00 92.56 102 TRP A C 1
ATOM 807 O O . TRP A 1 102 ? -2.318 -4.508 -13.193 1.00 92.56 102 TRP A O 1
ATOM 817 N N . ARG A 1 103 ? -1.289 -6.068 -11.930 1.00 93.75 103 ARG A N 1
ATOM 818 C CA . ARG A 1 103 ? -2.420 -6.990 -11.776 1.00 93.75 103 ARG A CA 1
ATOM 819 C C . ARG A 1 103 ? -2.355 -7.671 -10.413 1.00 93.75 103 ARG A C 1
ATOM 821 O O . ARG A 1 103 ? -1.265 -7.828 -9.864 1.00 93.75 103 ARG A O 1
ATOM 828 N N . VAL A 1 104 ? -3.507 -8.095 -9.907 1.00 95.75 104 VAL A N 1
ATOM 829 C CA . VAL A 1 104 ? -3.576 -9.011 -8.765 1.00 95.75 104 VAL A CA 1
ATOM 830 C C . VAL A 1 104 ? -3.213 -10.404 -9.274 1.00 95.75 104 VAL A C 1
ATOM 832 O O . VAL A 1 104 ? -3.866 -10.923 -10.177 1.00 95.75 104 VAL A O 1
ATOM 835 N N . ALA A 1 105 ? -2.118 -10.953 -8.758 1.00 94.56 105 ALA A N 1
ATOM 836 C CA . ALA A 1 105 ? -1.638 -12.291 -9.080 1.00 94.56 105 ALA A CA 1
ATOM 837 C C . ALA A 1 105 ? -2.385 -13.342 -8.261 1.00 94.56 105 ALA A C 1
ATOM 839 O O . ALA A 1 105 ? -2.778 -14.379 -8.797 1.00 94.56 105 ALA A O 1
ATOM 840 N N . ASP A 1 106 ? -2.594 -13.057 -6.976 1.00 95.19 106 ASP A N 1
ATOM 841 C CA . ASP A 1 106 ? -3.240 -13.979 -6.054 1.00 95.19 106 ASP A CA 1
ATOM 842 C C . ASP A 1 106 ? -3.835 -13.276 -4.836 1.00 95.19 106 ASP A C 1
ATOM 844 O O . ASP A 1 106 ? -3.487 -12.128 -4.537 1.00 95.19 106 ASP A O 1
ATOM 848 N N . VAL A 1 107 ? -4.736 -13.970 -4.147 1.00 95.19 107 VAL A N 1
ATOM 849 C CA . VAL A 1 107 ? -5.372 -13.503 -2.915 1.00 95.19 107 VAL A CA 1
ATOM 850 C C . VAL A 1 107 ? -5.399 -14.656 -1.919 1.00 95.19 107 VAL A C 1
ATOM 852 O O . VAL A 1 107 ? -6.007 -15.690 -2.171 1.00 95.19 107 VAL A O 1
ATOM 855 N N . GLU A 1 108 ? -4.764 -14.471 -0.766 1.00 94.50 108 GLU A N 1
ATOM 856 C CA . GLU A 1 108 ? -4.730 -15.466 0.302 1.00 94.50 108 GLU A CA 1
ATOM 857 C C . GLU A 1 108 ? -5.427 -14.938 1.556 1.00 94.50 108 GLU A C 1
ATOM 859 O O . GLU A 1 108 ? -5.017 -13.937 2.150 1.00 94.50 108 GLU A O 1
ATOM 864 N N . LEU A 1 109 ? -6.461 -15.648 2.007 1.00 93.75 109 LEU A N 1
ATOM 865 C CA . LEU A 1 109 ? -7.113 -15.385 3.286 1.00 93.75 109 LEU A CA 1
ATOM 866 C C . LEU A 1 109 ? -6.404 -16.154 4.409 1.00 93.75 109 LEU A C 1
ATOM 868 O O . LEU A 1 109 ? -6.531 -17.373 4.529 1.00 93.75 109 LEU A O 1
ATOM 872 N N . LYS A 1 110 ? -5.719 -15.432 5.294 1.00 92.88 110 LYS A N 1
ATOM 873 C CA . LYS A 1 110 ? -5.063 -15.973 6.488 1.00 92.88 110 LYS A CA 1
ATOM 874 C C . LYS A 1 110 ? -5.981 -15.825 7.696 1.00 92.88 110 LYS A C 1
ATOM 876 O O . LYS A 1 110 ? -5.848 -14.912 8.509 1.00 92.88 110 LYS A O 1
ATOM 881 N N . GLN A 1 111 ? -6.923 -16.760 7.823 1.00 88.62 111 GLN A N 1
ATOM 882 C CA . GLN A 1 111 ? -7.890 -16.771 8.929 1.00 88.62 111 GLN A CA 1
ATOM 883 C C . GLN A 1 111 ? -7.247 -16.737 10.329 1.00 88.62 111 GLN A C 1
ATOM 885 O O . GLN A 1 111 ? -7.740 -15.969 11.153 1.00 88.62 111 GLN A O 1
ATOM 890 N N . PRO A 1 112 ? -6.151 -17.476 10.621 1.00 89.94 112 PRO A N 1
ATOM 891 C CA . PRO A 1 112 ? -5.573 -17.490 11.968 1.00 89.94 112 PRO A CA 1
ATOM 892 C C . PRO A 1 112 ? -5.022 -16.134 12.419 1.00 89.94 112 PRO A C 1
ATOM 894 O O . PRO A 1 112 ? -5.044 -15.829 13.606 1.00 89.94 112 PRO A O 1
ATOM 897 N N . THR A 1 113 ? -4.523 -15.324 11.483 1.00 89.44 113 THR A N 1
ATOM 898 C CA . THR A 1 113 ? -3.956 -13.999 11.769 1.00 89.44 113 THR A CA 1
ATOM 899 C C . THR A 1 113 ? -4.955 -12.866 11.548 1.00 89.44 113 THR A C 1
ATOM 901 O O . THR A 1 113 ? -4.662 -11.724 11.895 1.00 89.44 113 THR A O 1
ATOM 904 N N . GLY A 1 114 ? -6.134 -13.156 10.987 1.00 93.69 114 GLY A N 1
ATOM 905 C CA . GLY A 1 114 ? -7.114 -12.133 10.635 1.00 93.69 114 GLY A CA 1
ATOM 906 C C . GLY A 1 114 ? -6.638 -11.234 9.492 1.00 93.69 114 GLY A C 1
ATOM 907 O O . GLY A 1 114 ? -6.932 -10.040 9.490 1.00 93.69 114 GLY A O 1
ATOM 908 N N . GLU A 1 115 ? -5.913 -11.785 8.514 1.00 95.56 115 GLU A N 1
ATOM 909 C CA . GLU A 1 115 ? -5.350 -11.015 7.399 1.00 95.56 115 GLU A CA 1
ATOM 910 C C . GLU A 1 115 ? -5.805 -11.546 6.035 1.00 95.56 115 GLU A C 1
ATOM 912 O O . GLU A 1 115 ? -6.017 -12.743 5.854 1.00 95.56 115 GLU A O 1
ATOM 917 N N . VAL A 1 116 ? -5.914 -10.651 5.056 1.00 96.75 116 VAL A N 1
ATOM 918 C CA . VAL A 1 116 ? -5.979 -10.998 3.633 1.00 96.75 116 VAL A CA 1
ATOM 919 C C . VAL A 1 116 ? -4.727 -10.457 2.965 1.00 96.75 116 VAL A C 1
ATOM 921 O O . VAL A 1 116 ? -4.507 -9.243 2.940 1.00 96.75 116 VAL A O 1
ATOM 924 N N . GLU A 1 117 ? -3.915 -11.345 2.407 1.00 97.44 117 GLU A N 1
ATOM 925 C CA . GLU A 1 117 ? -2.768 -10.970 1.592 1.00 97.44 117 GLU A CA 1
ATOM 926 C C . GLU A 1 117 ? -3.175 -10.921 0.126 1.00 97.44 117 GLU A C 1
ATOM 928 O O . GLU A 1 117 ? -3.620 -11.907 -0.449 1.00 97.44 117 GLU A O 1
ATOM 933 N N . VAL A 1 118 ? -3.019 -9.753 -0.486 1.00 97.50 118 VAL A N 1
ATOM 934 C CA . VAL A 1 118 ? -3.260 -9.562 -1.913 1.00 97.50 118 VAL A CA 1
ATOM 935 C C . VAL A 1 118 ? -1.905 -9.431 -2.588 1.00 97.50 118 VAL A C 1
ATOM 937 O O . VAL A 1 118 ? -1.189 -8.443 -2.391 1.00 97.50 118 VAL A O 1
ATOM 940 N N . PHE A 1 119 ? -1.556 -10.430 -3.389 1.00 97.38 119 PHE A N 1
ATOM 941 C CA . PHE A 1 119 ? -0.322 -10.461 -4.155 1.00 97.38 119 PHE A CA 1
ATOM 942 C C . PHE A 1 119 ? -0.514 -9.683 -5.449 1.00 97.38 119 PHE A C 1
ATOM 944 O O . PHE A 1 119 ? -1.382 -9.986 -6.267 1.00 97.38 119 PHE A O 1
ATOM 951 N N . VAL A 1 120 ? 0.306 -8.659 -5.643 1.00 96.00 120 VAL A N 1
ATOM 952 C CA . VAL A 1 120 ? 0.248 -7.756 -6.785 1.00 96.00 120 VAL A CA 1
ATOM 953 C C . VAL A 1 120 ? 1.563 -7.829 -7.535 1.00 96.00 120 VAL A C 1
ATOM 955 O O . VAL A 1 120 ? 2.641 -7.691 -6.963 1.00 96.00 120 VAL A O 1
ATOM 958 N N . GLU A 1 121 ? 1.486 -7.984 -8.848 1.00 93.50 121 GLU A N 1
ATOM 959 C CA . GLU A 1 121 ? 2.666 -8.043 -9.699 1.00 93.50 121 GLU A CA 1
ATOM 960 C C . GLU A 1 121 ? 2.545 -7.098 -10.886 1.00 93.50 121 GLU A C 1
ATOM 962 O O . GLU A 1 121 ? 1.455 -6.683 -11.298 1.00 93.50 121 GLU A O 1
ATOM 967 N N . ARG A 1 122 ? 3.693 -6.742 -11.461 1.00 90.69 122 ARG A N 1
ATOM 968 C CA . ARG A 1 122 ? 3.703 -6.010 -12.724 1.00 90.69 122 ARG A CA 1
ATOM 969 C C . ARG A 1 122 ? 3.389 -6.942 -13.874 1.00 90.69 122 ARG A C 1
ATOM 971 O O . ARG A 1 122 ? 3.923 -8.044 -13.959 1.00 90.69 122 ARG A O 1
ATOM 978 N N . LYS A 1 123 ? 2.594 -6.443 -14.815 1.00 89.75 123 LYS A N 1
ATOM 979 C CA . LYS A 1 123 ? 2.367 -7.131 -16.082 1.00 89.75 123 LYS A CA 1
ATOM 980 C C . LYS A 1 123 ? 3.691 -7.261 -16.854 1.00 89.75 123 LYS A C 1
ATOM 982 O O . LYS A 1 123 ? 4.524 -6.347 -16.797 1.00 89.75 123 LYS A O 1
ATOM 987 N N . PRO A 1 124 ? 3.899 -8.377 -17.574 1.00 85.12 124 PRO A N 1
ATOM 988 C CA . PRO A 1 124 ? 5.062 -8.548 -18.434 1.00 85.12 124 PRO A CA 1
ATOM 989 C C . PRO A 1 124 ? 5.047 -7.510 -19.565 1.00 85.12 124 PRO A C 1
ATOM 991 O O . PRO A 1 124 ? 3.996 -6.987 -19.927 1.00 85.12 124 PRO A O 1
ATOM 994 N N . GLY A 1 125 ? 6.225 -7.186 -20.102 1.00 82.31 125 GLY A N 1
ATOM 995 C CA . GLY A 1 125 ? 6.367 -6.259 -21.234 1.00 82.31 125 GLY A CA 1
ATOM 996 C C . GLY A 1 125 ? 6.243 -4.767 -20.897 1.00 82.31 125 GLY A C 1
ATOM 997 O O . GLY A 1 125 ? 6.418 -3.931 -21.776 1.00 82.31 125 GLY A O 1
ATOM 998 N N . VAL A 1 126 ? 5.993 -4.394 -19.638 1.00 83.12 126 VAL A N 1
ATOM 999 C CA . VAL A 1 126 ? 5.957 -2.977 -19.243 1.00 83.12 126 VAL A CA 1
ATOM 1000 C C . VAL A 1 126 ? 7.380 -2.419 -19.156 1.00 83.12 126 VAL A C 1
ATOM 1002 O O . VAL A 1 126 ? 8.179 -2.884 -18.334 1.00 83.12 126 VAL A O 1
ATOM 1005 N N . GLN A 1 127 ? 7.666 -1.370 -19.937 1.00 84.69 127 GLN A N 1
ATOM 1006 C CA . GLN A 1 127 ? 8.948 -0.666 -19.906 1.00 84.69 127 GLN A CA 1
ATOM 1007 C C . GLN A 1 127 ? 9.281 -0.171 -18.489 1.00 84.69 127 GLN A C 1
ATOM 1009 O O . GLN A 1 127 ? 8.423 0.248 -17.708 1.00 84.69 127 GLN A O 1
ATOM 1014 N N . GLN A 1 128 ? 10.551 -0.292 -18.126 1.00 86.25 128 GLN A N 1
ATOM 1015 C CA . GLN A 1 128 ? 11.076 0.124 -16.835 1.00 86.25 128 GLN A CA 1
ATOM 1016 C C . GLN A 1 128 ? 11.590 1.561 -16.959 1.00 86.25 128 GLN A C 1
ATOM 1018 O O . GLN A 1 128 ? 12.406 1.850 -17.833 1.00 86.25 128 GLN A O 1
ATOM 1023 N N . THR A 1 129 ? 11.122 2.461 -16.098 1.00 91.25 129 THR A N 1
ATOM 1024 C CA . THR A 1 129 ? 11.545 3.866 -16.088 1.00 91.25 129 THR A CA 1
ATOM 1025 C C . THR A 1 129 ? 12.070 4.258 -14.716 1.00 91.25 129 THR A C 1
ATOM 1027 O O . THR A 1 129 ? 11.646 3.726 -13.684 1.00 91.25 129 THR A O 1
ATOM 1030 N N . CYS A 1 130 ? 13.026 5.184 -14.697 1.00 90.69 130 CYS A N 1
ATOM 1031 C CA . CYS A 1 130 ? 13.509 5.764 -13.455 1.00 90.69 130 CYS A CA 1
ATOM 1032 C C . CYS A 1 130 ? 12.380 6.588 -12.803 1.00 90.69 130 CYS A C 1
ATOM 1034 O O . CYS A 1 130 ? 11.856 7.491 -13.450 1.00 90.69 130 CYS A O 1
ATOM 1036 N N . PRO A 1 131 ? 12.026 6.361 -11.525 1.00 89.12 131 PRO A N 1
ATOM 1037 C CA . PRO A 1 131 ? 10.985 7.132 -10.838 1.00 89.12 131 PRO A CA 1
ATOM 1038 C C . PRO A 1 131 ? 11.372 8.597 -10.570 1.00 89.12 131 PRO A C 1
ATOM 1040 O O . PRO A 1 131 ? 10.520 9.355 -10.119 1.00 89.12 131 PRO A O 1
ATOM 1043 N N . ILE A 1 132 ? 12.638 8.977 -10.793 1.00 90.69 132 ILE A N 1
ATOM 1044 C CA . ILE A 1 132 ? 13.159 10.326 -10.527 1.00 90.69 132 ILE A CA 1
ATOM 1045 C C . ILE A 1 132 ? 13.220 11.158 -11.817 1.00 90.69 132 ILE A C 1
ATOM 1047 O O . ILE A 1 132 ? 12.645 12.238 -11.850 1.00 90.69 132 ILE A O 1
ATOM 1051 N N . CYS A 1 133 ? 13.869 10.669 -12.887 1.00 91.12 133 CYS A N 1
ATOM 1052 C CA . CYS A 1 133 ? 13.938 11.394 -14.173 1.00 91.12 133 CYS A CA 1
ATOM 1053 C C . CYS A 1 133 ? 12.950 10.931 -15.248 1.00 91.12 133 CYS A C 1
ATOM 1055 O O . CYS A 1 133 ? 12.820 11.611 -16.256 1.00 91.12 133 CYS A O 1
ATOM 1057 N 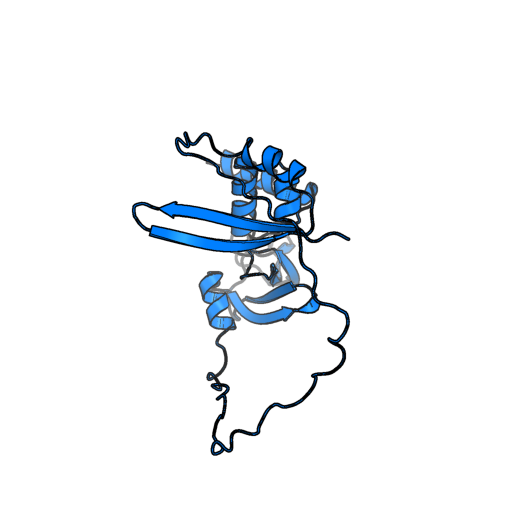N . GLY A 1 134 ? 12.302 9.776 -15.097 1.00 89.06 134 GLY A N 1
ATOM 1058 C CA . GLY A 1 134 ? 11.414 9.216 -16.123 1.00 89.06 134 GLY A CA 1
ATOM 1059 C C . GLY A 1 134 ? 12.118 8.483 -17.273 1.00 89.06 134 GLY A C 1
ATOM 1060 O O . GLY A 1 134 ? 11.445 7.794 -18.035 1.00 89.06 134 GLY A O 1
ATOM 1061 N N . ASP A 1 135 ? 13.450 8.553 -17.374 1.00 91.06 135 ASP A N 1
ATOM 1062 C CA . ASP A 1 135 ? 14.214 7.906 -18.450 1.00 91.06 135 ASP A CA 1
ATOM 1063 C C . ASP A 1 135 ? 14.056 6.372 -18.433 1.00 91.06 135 ASP A C 1
ATOM 1065 O O . ASP A 1 135 ? 14.075 5.734 -17.367 1.00 91.06 135 ASP A O 1
ATOM 1069 N N . ALA A 1 136 ? 13.974 5.764 -19.622 1.00 90.94 136 ALA A N 1
ATOM 1070 C CA . ALA A 1 136 ? 14.015 4.312 -19.779 1.00 90.94 136 ALA A CA 1
ATOM 1071 C C . ALA A 1 136 ? 15.301 3.752 -19.151 1.00 90.94 136 ALA A C 1
ATOM 1073 O O . ALA A 1 136 ? 16.406 4.227 -19.415 1.00 90.94 136 ALA A O 1
ATOM 1074 N N . SER A 1 137 ? 15.150 2.762 -18.276 1.00 90.50 137 SER A N 1
ATOM 1075 C CA . SER A 1 137 ? 16.245 2.202 -17.479 1.00 90.50 137 SER A CA 1
ATOM 1076 C C . SER A 1 137 ? 16.210 0.679 -17.548 1.00 90.50 137 SER A C 1
ATOM 1078 O O . SER A 1 137 ? 15.136 0.087 -17.633 1.00 90.50 137 SER A O 1
ATOM 1080 N N . SER A 1 138 ? 17.369 0.025 -17.510 1.00 89.44 138 SER A N 1
ATOM 1081 C CA . SER A 1 138 ? 17.419 -1.438 -17.460 1.00 89.44 138 SER A CA 1
ATOM 1082 C C . SER A 1 138 ? 16.942 -1.947 -16.097 1.00 89.44 138 SER A C 1
ATOM 1084 O O . SER A 1 138 ? 17.101 -1.284 -15.066 1.00 89.44 138 SER A O 1
ATOM 1086 N N . GLY A 1 139 ? 16.329 -3.134 -16.089 1.00 88.38 139 GLY A N 1
ATOM 1087 C CA . GLY A 1 139 ? 16.022 -3.834 -14.843 1.00 88.38 139 GLY A CA 1
ATOM 1088 C C . GLY A 1 139 ? 17.311 -4.227 -14.120 1.00 88.38 139 GLY A C 1
ATOM 1089 O O . GLY A 1 139 ? 18.282 -4.606 -14.768 1.00 88.38 139 GLY A O 1
ATOM 1090 N N . TYR A 1 140 ? 17.310 -4.117 -12.792 1.00 89.62 140 TYR A N 1
ATOM 1091 C CA . TYR A 1 140 ? 18.421 -4.532 -11.937 1.00 89.62 140 TYR A CA 1
ATOM 1092 C C . TYR A 1 140 ? 18.053 -5.814 -11.178 1.00 89.62 140 TYR A C 1
ATOM 1094 O O . TYR A 1 140 ? 18.502 -6.898 -11.528 1.00 89.62 140 TYR A O 1
ATOM 1102 N N . ASP A 1 141 ? 17.165 -5.710 -10.192 1.00 92.94 141 ASP A N 1
ATOM 1103 C CA . ASP A 1 141 ? 16.600 -6.844 -9.458 1.00 92.94 141 ASP A CA 1
ATOM 1104 C C . ASP A 1 141 ? 15.158 -6.529 -9.026 1.00 92.94 141 ASP A C 1
ATOM 1106 O O . ASP A 1 141 ? 14.576 -5.518 -9.431 1.00 92.94 141 ASP A O 1
ATOM 1110 N N . LYS A 1 142 ? 14.552 -7.398 -8.214 1.00 92.31 142 LYS A N 1
ATOM 1111 C CA . LYS A 1 142 ? 13.247 -7.159 -7.590 1.00 92.31 142 LYS A CA 1
ATOM 1112 C C . LYS A 1 142 ? 13.360 -7.370 -6.088 1.00 92.31 142 LYS A C 1
ATOM 1114 O O . LYS A 1 142 ? 14.109 -8.231 -5.638 1.00 92.31 142 LYS A O 1
ATOM 1119 N N . ARG A 1 143 ? 12.609 -6.591 -5.311 1.00 93.19 143 ARG A N 1
ATOM 1120 C CA . ARG A 1 143 ? 12.483 -6.787 -3.864 1.00 93.19 143 ARG A CA 1
ATOM 1121 C C . ARG A 1 143 ? 11.023 -6.873 -3.467 1.00 93.19 143 ARG A C 1
ATOM 1123 O O . ARG A 1 143 ? 10.250 -5.965 -3.782 1.00 93.19 143 ARG A O 1
ATOM 1130 N N . GLN A 1 144 ? 10.690 -7.918 -2.720 1.00 95.38 144 GLN A N 1
ATOM 1131 C CA . GLN A 1 144 ? 9.370 -8.055 -2.134 1.00 95.38 144 GLN A CA 1
ATOM 1132 C C . GLN A 1 144 ? 9.145 -6.953 -1.100 1.00 95.38 144 GLN A C 1
ATOM 1134 O O . GLN A 1 144 ? 9.995 -6.671 -0.249 1.00 95.38 144 GLN A O 1
ATOM 1139 N N . ARG A 1 145 ? 7.987 -6.309 -1.181 1.00 96.25 145 ARG A N 1
ATOM 1140 C CA . ARG A 1 145 ? 7.534 -5.305 -0.226 1.00 96.25 145 ARG A CA 1
ATOM 1141 C C . ARG A 1 145 ? 6.097 -5.574 0.175 1.00 96.25 145 ARG A C 1
ATOM 1143 O O . ARG A 1 145 ? 5.313 -6.117 -0.597 1.00 96.25 145 ARG A O 1
ATOM 1150 N N . ARG A 1 146 ? 5.782 -5.167 1.403 1.00 97.38 146 ARG A N 1
ATOM 1151 C CA . ARG A 1 146 ? 4.470 -5.323 2.024 1.00 97.38 146 ARG A CA 1
ATOM 1152 C C . ARG A 1 146 ? 3.942 -3.953 2.434 1.00 97.38 146 ARG A C 1
ATOM 1154 O O . ARG A 1 146 ? 4.703 -3.150 2.987 1.00 97.38 146 ARG A O 1
ATOM 1161 N N . TRP A 1 147 ? 2.663 -3.697 2.175 1.00 97.88 147 TRP A N 1
ATOM 1162 C CA . TRP A 1 147 ? 1.965 -2.501 2.635 1.00 97.88 147 TRP A CA 1
ATOM 1163 C C . TRP A 1 147 ? 0.665 -2.857 3.323 1.00 97.88 147 TRP A C 1
ATOM 1165 O O . TRP A 1 147 ? -0.139 -3.615 2.794 1.00 97.88 147 TRP A O 1
ATOM 1175 N N . ARG A 1 148 ? 0.417 -2.221 4.460 1.00 97.50 148 ARG A N 1
ATOM 1176 C CA . ARG A 1 148 ? -0.893 -2.238 5.096 1.00 97.50 148 ARG A CA 1
ATOM 1177 C C . ARG A 1 148 ? -1.862 -1.340 4.314 1.00 97.50 148 ARG A C 1
ATOM 1179 O O . ARG A 1 148 ? -1.580 -0.157 4.079 1.00 97.50 148 ARG A O 1
ATOM 1186 N N . HIS A 1 149 ? -2.977 -1.919 3.881 1.00 97.69 149 HIS A N 1
ATOM 1187 C CA . HIS A 1 149 ? -4.084 -1.232 3.215 1.00 97.69 149 HIS A CA 1
ATOM 1188 C C . HIS A 1 149 ? -5.286 -1.074 4.157 1.00 97.69 149 HIS A C 1
ATOM 1190 O O . HIS A 1 149 ? -5.189 -1.448 5.322 1.00 97.69 149 HIS A O 1
ATOM 1196 N N . LEU A 1 150 ? -6.383 -0.483 3.677 1.00 97.31 150 LEU A N 1
ATOM 1197 C CA . LEU A 1 150 ? -7.668 -0.464 4.383 1.00 97.31 150 LEU A CA 1
ATOM 1198 C C . LEU A 1 150 ? -8.174 -1.888 4.632 1.00 97.31 150 LEU A C 1
ATOM 1200 O O . LEU A 1 150 ? -7.842 -2.795 3.875 1.00 97.31 150 LEU A O 1
ATOM 1204 N N . ASP A 1 151 ? -8.954 -2.073 5.694 1.00 95.75 151 ASP A N 1
ATOM 1205 C CA . ASP A 1 151 ? -9.533 -3.372 6.033 1.00 95.75 151 ASP A CA 1
ATOM 1206 C C . ASP A 1 151 ? -10.566 -3.830 5.015 1.00 95.75 151 ASP A C 1
ATOM 1208 O O . ASP A 1 151 ? -11.399 -3.048 4.555 1.00 95.75 151 ASP A O 1
ATOM 1212 N N . THR A 1 152 ? -10.524 -5.124 4.700 1.00 94.19 152 THR A N 1
ATOM 1213 C CA . THR A 1 152 ? -11.617 -5.788 3.997 1.00 94.19 152 THR A CA 1
ATOM 1214 C C . THR A 1 152 ? -12.443 -6.535 5.032 1.00 94.19 152 THR A C 1
ATOM 1216 O O . THR A 1 152 ? -12.013 -7.567 5.551 1.00 94.19 152 THR A O 1
ATOM 1219 N N . CYS A 1 153 ? -13.628 -6.008 5.340 1.00 93.00 153 CYS A N 1
ATOM 1220 C CA . CYS A 1 153 ? -14.485 -6.517 6.414 1.00 93.00 153 CYS A CA 1
ATOM 1221 C C . CYS A 1 153 ? -13.721 -6.554 7.755 1.00 93.00 153 CYS A C 1
ATOM 1223 O O . CYS A 1 153 ? -13.168 -5.540 8.168 1.00 93.00 153 CYS A O 1
ATOM 1225 N N . GLN A 1 154 ? -13.679 -7.703 8.433 1.00 92.81 154 GLN A N 1
ATOM 1226 C CA . GLN A 1 154 ? -12.944 -7.906 9.684 1.00 92.81 154 GLN A CA 1
ATOM 1227 C C . GLN A 1 154 ? -11.449 -8.220 9.494 1.00 92.81 154 GLN A C 1
ATOM 1229 O O . GLN A 1 154 ? -10.762 -8.489 10.477 1.00 92.81 154 GLN A O 1
ATOM 1234 N N . TYR A 1 155 ? -10.949 -8.250 8.254 1.00 95.88 155 TYR A N 1
ATOM 1235 C CA . TYR A 1 155 ? -9.592 -8.697 7.946 1.00 95.88 155 TYR A CA 1
ATOM 1236 C C . TYR A 1 155 ? -8.666 -7.549 7.560 1.00 95.88 155 TYR A C 1
ATOM 1238 O O . TYR A 1 155 ? -8.993 -6.707 6.715 1.00 95.88 155 TYR A O 1
ATOM 1246 N N . LYS A 1 156 ? -7.439 -7.602 8.085 1.00 96.81 156 LYS A N 1
ATOM 1247 C CA . LYS A 1 156 ? -6.363 -6.695 7.692 1.00 96.81 156 LYS A CA 1
ATOM 1248 C C . LYS A 1 156 ? -5.883 -7.002 6.291 1.00 96.81 156 LYS A C 1
ATOM 1250 O O . LYS A 1 156 ? -5.321 -8.062 6.039 1.00 96.81 156 LYS A O 1
ATOM 1255 N N . THR A 1 157 ? -6.058 -6.062 5.371 1.00 97.69 157 THR A N 1
ATOM 1256 C CA . THR A 1 157 ? -5.557 -6.227 4.007 1.00 97.69 157 THR A CA 1
ATOM 1257 C C . THR A 1 157 ? -4.094 -5.812 3.914 1.00 97.69 157 THR A C 1
ATOM 1259 O O . THR A 1 157 ? -3.731 -4.663 4.200 1.00 97.69 157 THR A O 1
ATOM 1262 N N . ILE A 1 158 ? -3.254 -6.746 3.475 1.00 97.88 158 ILE A N 1
ATOM 1263 C CA . ILE A 1 158 ? -1.830 -6.546 3.223 1.00 97.88 158 ILE A CA 1
ATOM 1264 C C . ILE A 1 158 ? -1.574 -6.700 1.726 1.00 97.88 158 ILE A C 1
ATOM 1266 O O . ILE A 1 158 ? -1.776 -7.762 1.149 1.00 97.88 158 ILE A O 1
ATOM 1270 N N . LEU A 1 159 ? -1.094 -5.637 1.090 1.00 97.75 159 LEU A N 1
ATOM 1271 C CA . LEU A 1 159 ? -0.624 -5.683 -0.291 1.00 97.75 159 LEU A CA 1
ATOM 1272 C C . LEU A 1 159 ? 0.8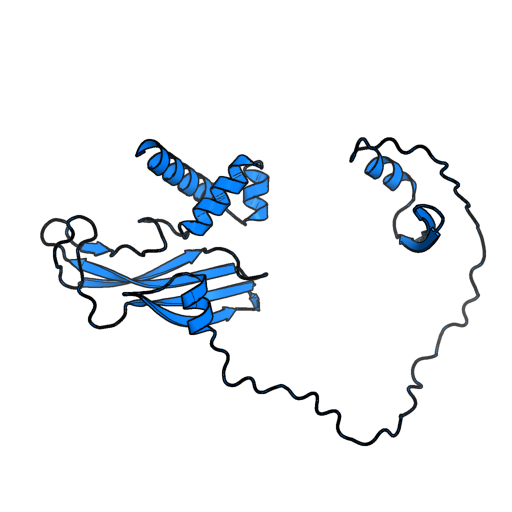07 -6.208 -0.296 1.00 97.75 159 LEU A C 1
ATOM 1274 O O . LEU A 1 159 ? 1.675 -5.616 0.350 1.00 97.75 159 LEU A O 1
ATOM 1278 N N . VAL A 1 160 ? 1.067 -7.274 -1.040 1.00 97.81 160 VAL A N 1
ATOM 1279 C CA . VAL A 1 160 ? 2.399 -7.862 -1.208 1.00 97.81 160 VAL A CA 1
ATOM 1280 C C . VAL A 1 160 ? 2.792 -7.724 -2.670 1.00 97.81 160 VAL A C 1
ATOM 1282 O O . VAL A 1 160 ? 2.037 -8.131 -3.542 1.00 97.81 160 VAL A O 1
ATOM 1285 N N . ALA A 1 161 ? 3.949 -7.135 -2.968 1.00 96.19 161 ALA A N 1
ATOM 1286 C CA . ALA A 1 161 ? 4.409 -7.018 -4.350 1.00 96.19 161 ALA A CA 1
ATOM 1287 C C . ALA A 1 161 ? 5.926 -7.108 -4.478 1.00 96.19 161 ALA A C 1
ATOM 1289 O O . ALA A 1 161 ? 6.663 -6.508 -3.691 1.00 96.19 161 ALA A O 1
ATOM 1290 N N . ASP A 1 162 ? 6.385 -7.769 -5.538 1.00 93.56 162 ASP A N 1
ATOM 1291 C CA . ASP A 1 162 ? 7.779 -7.730 -5.970 1.00 93.56 162 ASP A CA 1
ATOM 1292 C C . ASP A 1 162 ? 8.042 -6.469 -6.788 1.00 93.56 162 ASP A C 1
ATOM 1294 O O . ASP A 1 162 ? 7.724 -6.370 -7.978 1.00 93.56 162 ASP A O 1
ATOM 1298 N N . VAL A 1 163 ? 8.634 -5.469 -6.135 1.00 93.00 163 VAL A N 1
ATOM 1299 C CA . VAL A 1 163 ? 8.909 -4.178 -6.761 1.00 93.00 163 VAL A CA 1
ATOM 1300 C C . VAL A 1 163 ? 10.260 -4.229 -7.466 1.00 93.00 163 VAL A C 1
ATOM 1302 O O . VAL A 1 163 ? 11.279 -4.464 -6.809 1.00 93.00 163 VAL A O 1
ATOM 1305 N N . PRO A 1 164 ? 10.313 -3.975 -8.784 1.00 91.75 164 PRO A N 1
ATOM 1306 C CA . PRO A 1 164 ? 11.578 -3.922 -9.494 1.00 91.75 164 PRO A CA 1
ATOM 1307 C C . PRO A 1 164 ? 12.394 -2.701 -9.079 1.00 91.75 164 PRO A C 1
ATOM 1309 O O . PRO A 1 164 ? 11.869 -1.598 -8.886 1.00 91.75 164 PRO A O 1
ATOM 1312 N N . ARG A 1 165 ? 13.705 -2.899 -8.994 1.00 93.50 165 ARG A N 1
ATOM 1313 C CA . ARG A 1 165 ? 14.696 -1.832 -8.986 1.00 93.50 165 ARG A CA 1
ATOM 1314 C C . ARG A 1 165 ? 15.318 -1.736 -10.371 1.00 93.50 165 ARG A C 1
ATOM 1316 O O . ARG A 1 165 ? 15.499 -2.741 -11.056 1.00 93.50 165 ARG A O 1
ATOM 1323 N N . VAL A 1 166 ? 15.603 -0.516 -10.795 1.00 93.75 166 VAL A N 1
ATOM 1324 C CA . VAL A 1 166 ? 16.134 -0.198 -12.120 1.00 93.75 166 VAL A CA 1
ATOM 1325 C C . VAL A 1 166 ? 17.478 0.494 -11.972 1.00 93.75 166 VAL A C 1
ATOM 1327 O O . VAL A 1 166 ? 17.671 1.274 -11.038 1.00 93.75 166 VAL A O 1
ATOM 1330 N N . GLN A 1 167 ? 18.400 0.218 -12.891 1.00 93.94 167 GLN A N 1
ATOM 1331 C CA . GLN A 1 167 ? 19.691 0.894 -12.952 1.00 93.94 167 GLN A CA 1
ATOM 1332 C C . GLN A 1 167 ? 19.556 2.136 -13.835 1.00 93.94 167 GLN A C 1
ATOM 1334 O O . GLN A 1 167 ? 19.595 2.064 -15.064 1.00 93.94 167 GLN A O 1
ATOM 1339 N N . CYS A 1 168 ? 19.395 3.297 -13.208 1.00 93.69 168 CYS A N 1
ATOM 1340 C CA . CYS A 1 168 ? 19.421 4.576 -13.901 1.00 93.69 168 CYS A CA 1
ATOM 1341 C C . CYS A 1 168 ? 20.870 5.061 -14.042 1.00 93.69 168 CYS A C 1
ATOM 1343 O O . CYS A 1 168 ? 21.630 5.050 -13.074 1.00 93.69 168 CYS A O 1
ATOM 1345 N N . LYS A 1 169 ? 21.247 5.563 -15.225 1.00 91.75 169 LYS A N 1
ATOM 1346 C CA . LYS A 1 169 ? 22.586 6.137 -15.457 1.00 91.75 169 LYS A CA 1
ATOM 1347 C C . LYS A 1 169 ? 22.872 7.370 -14.585 1.00 91.75 169 LYS A C 1
ATOM 1349 O O . LYS A 1 169 ? 24.018 7.594 -14.228 1.00 91.75 169 LYS A O 1
ATOM 1354 N N . LYS A 1 170 ? 21.838 8.151 -14.241 1.00 94.19 170 LYS A N 1
ATOM 1355 C CA . LYS A 1 170 ? 21.954 9.398 -13.456 1.00 94.19 170 LYS A CA 1
ATOM 1356 C C . LYS A 1 170 ? 21.797 9.177 -11.947 1.00 94.19 170 LYS A C 1
ATOM 1358 O O . LYS A 1 170 ? 22.483 9.813 -11.162 1.00 94.19 170 LYS A O 1
ATOM 1363 N N . HIS A 1 171 ? 20.888 8.285 -11.548 1.00 91.19 171 HIS A N 1
ATOM 1364 C CA . HIS A 1 171 ? 20.468 8.119 -10.147 1.00 91.19 171 HIS A CA 1
ATOM 1365 C C . HIS A 1 171 ? 20.897 6.787 -9.513 1.00 91.19 171 HIS A C 1
ATOM 1367 O O . HIS A 1 171 ? 20.540 6.511 -8.370 1.00 91.19 171 HIS A O 1
ATOM 1373 N N . GLY A 1 172 ? 21.622 5.937 -10.245 1.00 92.50 172 GLY A N 1
ATOM 1374 C CA . GLY A 1 172 ? 22.019 4.612 -9.774 1.00 92.50 172 GLY A CA 1
ATOM 1375 C C . GLY A 1 172 ? 20.847 3.628 -9.678 1.00 92.50 172 GLY A C 1
ATOM 1376 O O . GLY A 1 172 ? 19.883 3.709 -10.445 1.00 92.50 172 GLY A O 1
ATOM 1377 N N . VAL A 1 173 ? 20.936 2.679 -8.740 1.00 93.12 173 VAL A N 1
ATOM 1378 C CA . VAL A 1 173 ? 19.887 1.675 -8.491 1.00 93.12 173 VAL A CA 1
ATOM 1379 C C . VAL A 1 173 ? 18.740 2.307 -7.709 1.00 93.12 173 VAL A C 1
ATOM 1381 O O . VAL A 1 173 ? 18.869 2.598 -6.521 1.00 93.12 173 VAL A O 1
ATOM 1384 N N . VAL A 1 174 ? 17.583 2.452 -8.348 1.00 92.94 174 VAL A N 1
ATOM 1385 C CA . VAL A 1 174 ? 16.389 3.056 -7.742 1.00 92.94 174 VAL A CA 1
ATOM 1386 C C . VAL A 1 174 ? 15.180 2.136 -7.859 1.00 92.94 174 VAL A C 1
ATOM 1388 O O . VAL A 1 174 ? 15.010 1.421 -8.841 1.00 92.94 174 VAL A O 1
ATOM 1391 N N . MET A 1 175 ? 14.324 2.130 -6.838 1.00 92.44 175 MET A N 1
ATOM 1392 C CA . MET A 1 175 ? 13.125 1.288 -6.798 1.00 92.44 175 MET A CA 1
ATOM 1393 C C . MET A 1 175 ? 11.957 1.963 -7.512 1.00 92.44 175 MET A C 1
ATOM 1395 O O . MET A 1 175 ? 11.634 3.105 -7.197 1.00 92.44 175 MET A O 1
ATOM 1399 N N . VAL A 1 176 ? 11.290 1.251 -8.423 1.00 90.94 176 VAL A N 1
ATOM 1400 C CA . VAL A 1 176 ? 10.104 1.766 -9.123 1.00 90.94 176 VAL A CA 1
ATOM 1401 C C . VAL A 1 176 ? 8.998 2.114 -8.121 1.00 90.94 176 VAL A C 1
ATOM 1403 O O . VAL A 1 176 ? 8.787 1.412 -7.132 1.00 90.94 176 VAL A O 1
ATOM 1406 N N . LYS A 1 177 ? 8.273 3.208 -8.375 1.00 89.88 177 LYS A N 1
ATOM 1407 C CA . LYS A 1 177 ? 7.177 3.653 -7.510 1.00 89.88 177 LYS A CA 1
ATOM 1408 C C . LYS A 1 177 ? 6.004 2.665 -7.568 1.00 89.88 177 LYS A C 1
ATOM 1410 O O . LYS A 1 177 ? 5.496 2.364 -8.648 1.00 89.88 177 LYS A O 1
ATOM 1415 N N . ALA A 1 178 ? 5.546 2.206 -6.404 1.00 92.12 178 ALA A N 1
ATOM 1416 C CA . ALA A 1 178 ? 4.268 1.510 -6.280 1.00 92.12 178 ALA A CA 1
ATOM 1417 C C . ALA A 1 178 ? 3.128 2.547 -6.348 1.00 92.12 178 ALA A C 1
ATOM 1419 O O . ALA A 1 178 ? 3.172 3.528 -5.607 1.00 92.12 178 ALA A O 1
ATOM 1420 N N . PRO A 1 179 ? 2.114 2.382 -7.214 1.00 91.31 179 PRO A N 1
ATOM 1421 C CA . PRO A 1 179 ? 1.107 3.425 -7.433 1.00 91.31 179 PRO A CA 1
ATOM 1422 C C . PRO A 1 179 ? 0.202 3.664 -6.215 1.00 91.31 179 PRO A C 1
ATOM 1424 O O . PRO A 1 179 ? -0.312 4.765 -6.049 1.00 91.31 179 PRO A O 1
ATOM 1427 N N . TRP A 1 180 ? 0.039 2.667 -5.343 1.00 94.50 180 TRP A N 1
ATOM 1428 C CA . TRP A 1 180 ? -0.795 2.744 -4.138 1.00 94.50 180 TRP A CA 1
ATOM 1429 C C . TRP A 1 180 ? -0.059 3.244 -2.889 1.00 94.50 180 TRP A C 1
ATOM 1431 O O . TRP A 1 180 ? -0.692 3.361 -1.843 1.00 94.50 180 TRP A O 1
ATOM 1441 N N . ALA A 1 181 ? 1.252 3.503 -2.938 1.00 94.56 181 ALA A N 1
ATOM 1442 C CA . ALA A 1 181 ? 2.039 3.864 -1.758 1.00 94.56 181 ALA A CA 1
ATOM 1443 C C . ALA A 1 181 ? 3.052 4.978 -2.041 1.00 94.56 181 ALA A C 1
ATOM 1445 O O . ALA A 1 181 ? 3.634 5.070 -3.122 1.00 94.56 181 ALA A O 1
ATOM 1446 N N . GLU A 1 182 ? 3.315 5.802 -1.029 1.00 91.69 182 GLU A N 1
ATOM 1447 C CA . GLU A 1 182 ? 4.412 6.764 -1.101 1.00 91.69 182 GLU A CA 1
ATOM 1448 C C . GLU A 1 182 ? 5.778 6.064 -1.025 1.00 91.69 182 GLU A C 1
ATOM 1450 O O . GLU A 1 182 ? 5.912 5.034 -0.347 1.00 91.69 182 GLU A O 1
ATOM 1455 N N . PRO A 1 183 ? 6.827 6.632 -1.652 1.00 88.88 183 PRO A N 1
ATOM 1456 C CA . PRO A 1 183 ? 8.187 6.129 -1.519 1.00 88.88 183 PRO A CA 1
ATOM 1457 C C . PRO A 1 183 ? 8.584 5.948 -0.048 1.00 88.88 183 PRO A C 1
ATOM 1459 O O . PRO A 1 183 ? 8.412 6.838 0.782 1.00 88.88 183 PRO A O 1
ATOM 1462 N N . GLY A 1 184 ? 9.097 4.762 0.282 1.00 87.38 184 GLY A N 1
ATOM 1463 C CA . GLY A 1 184 ? 9.521 4.413 1.642 1.00 87.38 184 GLY A CA 1
ATOM 1464 C C . GLY A 1 184 ? 8.393 4.061 2.623 1.00 87.38 184 GLY A C 1
ATOM 1465 O O . GLY A 1 184 ? 8.679 3.435 3.640 1.00 87.38 184 GLY A O 1
ATOM 1466 N N . SER A 1 185 ? 7.123 4.351 2.320 1.00 94.12 185 SER A N 1
ATOM 1467 C CA . SER A 1 185 ? 6.017 3.994 3.216 1.00 94.12 185 SER A CA 1
ATOM 1468 C C . SER A 1 185 ? 5.792 2.478 3.272 1.00 94.12 185 SER A C 1
ATOM 1470 O O . SER A 1 185 ? 6.064 1.753 2.311 1.00 94.12 185 SER A O 1
ATOM 1472 N N . ARG A 1 186 ? 5.299 2.006 4.422 1.00 96.06 186 ARG A N 1
ATOM 1473 C CA . ARG A 1 186 ? 4.773 0.644 4.648 1.00 96.06 186 ARG A CA 1
ATOM 1474 C C . ARG A 1 186 ? 3.242 0.619 4.635 1.00 96.06 186 ARG A C 1
ATOM 1476 O O . ARG A 1 186 ? 2.634 -0.390 4.969 1.00 96.06 186 ARG A O 1
ATOM 1483 N N . PHE A 1 187 ? 2.624 1.737 4.273 1.00 97.56 187 PHE A N 1
ATOM 1484 C CA . PHE A 1 187 ? 1.183 1.919 4.225 1.00 97.56 187 PHE A CA 1
ATOM 1485 C C . PHE A 1 187 ? 0.784 2.384 2.832 1.00 97.56 187 PHE A C 1
ATOM 1487 O O . PHE A 1 187 ? 1.544 3.079 2.151 1.00 97.56 187 PHE A O 1
ATOM 1494 N N . SER A 1 188 ? -0.408 1.991 2.403 1.00 97.00 188 SER A N 1
ATOM 1495 C CA . SER A 1 188 ? -1.009 2.575 1.206 1.00 97.00 188 SER A CA 1
ATOM 1496 C C . SER A 1 188 ? -1.424 4.030 1.449 1.00 97.00 188 SER A C 1
ATOM 1498 O O . SER A 1 188 ? -1.748 4.401 2.576 1.00 97.00 188 SER A O 1
ATOM 1500 N N . VAL A 1 189 ? -1.488 4.838 0.392 1.00 95.81 189 VAL A N 1
ATOM 1501 C CA . VAL A 1 189 ? -1.934 6.240 0.455 1.00 95.81 189 VAL A CA 1
ATOM 1502 C C . VAL A 1 189 ? -3.343 6.353 1.045 1.00 95.81 189 VAL A C 1
ATOM 1504 O O . VAL A 1 189 ? -3.586 7.231 1.868 1.00 95.81 189 VAL A O 1
ATOM 1507 N N . LEU A 1 190 ? -4.251 5.440 0.682 1.00 96.44 190 LEU A N 1
ATOM 1508 C CA . LEU A 1 190 ? -5.616 5.412 1.219 1.00 96.44 190 LEU A CA 1
ATOM 1509 C C . LEU A 1 190 ? -5.641 5.102 2.721 1.00 96.44 190 LEU A C 1
ATOM 1511 O O . LEU A 1 190 ? -6.369 5.750 3.468 1.00 96.44 190 LEU A O 1
ATOM 1515 N N . PHE A 1 191 ? -4.802 4.172 3.184 1.00 97.81 191 PHE A N 1
ATOM 1516 C CA . PHE A 1 191 ? -4.670 3.902 4.615 1.00 97.81 191 PHE A CA 1
ATOM 1517 C C . PHE A 1 191 ? -4.080 5.103 5.364 1.00 97.81 191 PHE A C 1
ATOM 1519 O O . PHE A 1 191 ? -4.582 5.477 6.418 1.00 97.81 191 PHE A O 1
ATOM 1526 N N . GLU A 1 192 ? -3.055 5.760 4.812 1.00 97.81 192 GLU A N 1
ATOM 1527 C CA . GLU A 1 192 ? -2.526 6.995 5.405 1.00 97.81 192 GLU A CA 1
ATOM 1528 C C . GLU A 1 192 ? -3.603 8.082 5.515 1.00 97.81 192 GLU A C 1
ATOM 1530 O O . GLU A 1 192 ? -3.670 8.765 6.533 1.00 97.81 192 GLU A O 1
ATOM 1535 N N . ALA A 1 193 ? -4.458 8.231 4.500 1.00 97.12 193 ALA A N 1
ATOM 1536 C CA . ALA A 1 193 ? -5.565 9.182 4.532 1.00 97.12 193 ALA A CA 1
ATOM 1537 C C . ALA A 1 193 ? -6.578 8.852 5.641 1.00 97.12 193 ALA A C 1
ATOM 1539 O O . ALA A 1 193 ? -6.976 9.755 6.375 1.00 97.12 193 ALA A O 1
ATOM 1540 N N . LEU A 1 194 ? -6.930 7.572 5.821 1.00 97.88 194 LEU A N 1
ATOM 1541 C CA . LEU A 1 194 ? -7.780 7.125 6.930 1.00 97.88 194 LEU A CA 1
ATOM 1542 C C . LEU A 1 194 ? -7.173 7.502 8.289 1.00 97.88 194 LEU A C 1
ATOM 1544 O O . LEU A 1 194 ? -7.868 8.056 9.136 1.00 97.88 194 LEU A O 1
ATOM 1548 N N . VAL A 1 195 ? -5.877 7.243 8.486 1.00 97.94 195 VAL A N 1
ATOM 1549 C CA . VAL A 1 195 ? -5.173 7.574 9.736 1.00 97.94 195 VAL A CA 1
ATOM 1550 C C . VAL A 1 195 ? -5.216 9.076 10.011 1.00 97.94 195 VAL A C 1
ATOM 1552 O O . VAL A 1 195 ? -5.519 9.481 11.128 1.00 97.94 195 VAL A O 1
ATOM 1555 N N . ILE A 1 196 ? -4.947 9.912 9.004 1.00 97.75 196 ILE A N 1
ATOM 1556 C CA . ILE A 1 196 ? -5.001 11.372 9.158 1.00 97.75 196 ILE A CA 1
ATOM 1557 C C . ILE A 1 196 ? -6.416 11.853 9.481 1.00 97.75 196 ILE A C 1
ATOM 1559 O O . ILE A 1 196 ? -6.560 12.757 10.297 1.00 97.75 196 ILE A O 1
ATOM 1563 N N . ASN A 1 197 ? -7.448 11.256 8.884 1.00 97.94 197 ASN A N 1
ATOM 1564 C CA . ASN A 1 197 ? -8.831 11.596 9.212 1.00 97.94 197 ASN A CA 1
ATOM 1565 C C . ASN A 1 197 ? -9.146 11.255 10.673 1.00 97.94 197 ASN A C 1
ATOM 1567 O O . ASN A 1 197 ? -9.638 12.108 11.397 1.00 97.94 197 ASN A O 1
ATOM 1571 N N . TRP A 1 198 ? -8.763 10.070 11.148 1.00 97.94 198 TRP A N 1
ATOM 1572 C CA . TRP A 1 198 ? -8.936 9.701 12.556 1.00 97.94 198 TRP A CA 1
ATOM 1573 C C . TRP A 1 198 ? -8.166 10.601 13.524 1.00 97.94 198 TRP A C 1
ATOM 1575 O O . TRP A 1 198 ? -8.680 10.935 14.585 1.00 97.94 198 TRP A O 1
ATOM 1585 N N . LEU A 1 199 ? -6.954 11.028 13.163 1.00 97.25 199 LEU A N 1
ATOM 1586 C CA . LEU A 1 199 ? -6.148 11.937 13.986 1.00 97.25 199 LEU A CA 1
ATOM 1587 C C . LEU A 1 199 ? -6.737 13.350 14.097 1.00 97.25 199 LEU A C 1
ATOM 1589 O O . LEU A 1 199 ? -6.326 14.094 14.983 1.00 97.25 199 LEU A O 1
ATOM 1593 N N . LYS A 1 200 ? -7.669 13.732 13.215 1.00 96.69 200 LYS A N 1
ATOM 1594 C CA . LYS A 1 200 ? -8.418 14.990 13.340 1.00 96.69 200 LYS A CA 1
ATOM 1595 C C . LYS A 1 200 ? -9.566 14.889 14.342 1.00 96.69 200 LYS A C 1
ATOM 1597 O O . LYS A 1 200 ? -9.884 15.885 14.975 1.00 96.69 200 LYS A O 1
ATOM 1602 N N . GLU A 1 201 ? -10.143 13.699 14.495 1.00 97.62 201 GLU A N 1
ATOM 1603 C CA . GLU A 1 201 ? -11.353 13.476 15.297 1.00 97.62 201 GLU A CA 1
ATOM 1604 C C . GLU A 1 201 ? -11.063 12.888 16.688 1.00 97.62 201 GLU A C 1
ATOM 1606 O O . GLU A 1 201 ? -11.881 12.995 17.598 1.00 97.62 201 GLU A O 1
ATOM 1611 N N . ALA A 1 202 ? -9.914 12.233 16.873 1.00 97.25 202 ALA A N 1
ATOM 1612 C CA . ALA A 1 202 ? -9.614 11.469 18.080 1.00 97.25 202 ALA A CA 1
ATOM 1613 C C . ALA A 1 202 ? -8.167 11.640 18.559 1.00 97.25 202 ALA A C 1
ATOM 1615 O O . ALA A 1 202 ? -7.256 11.995 17.810 1.00 97.25 202 ALA A O 1
ATOM 1616 N N . SER A 1 203 ? -7.936 11.325 19.838 1.00 96.69 203 SER A N 1
ATOM 1617 C CA . SER A 1 203 ? -6.594 11.360 20.424 1.00 96.69 203 SER A CA 1
ATOM 1618 C C . SER A 1 203 ? -5.669 10.315 19.794 1.00 96.69 203 SER A C 1
ATOM 1620 O O . SER A 1 203 ? -6.091 9.223 19.411 1.00 96.69 203 SER A O 1
ATOM 1622 N N . THR A 1 204 ? -4.367 10.604 19.760 1.00 94.75 204 THR A N 1
ATOM 1623 C CA . THR A 1 204 ? -3.345 9.700 19.201 1.00 94.75 204 THR A CA 1
ATOM 1624 C C . THR A 1 204 ? -3.370 8.306 19.835 1.00 94.75 204 THR A C 1
ATOM 1626 O O . THR A 1 204 ? -3.147 7.313 19.146 1.00 94.75 204 THR A O 1
ATOM 1629 N N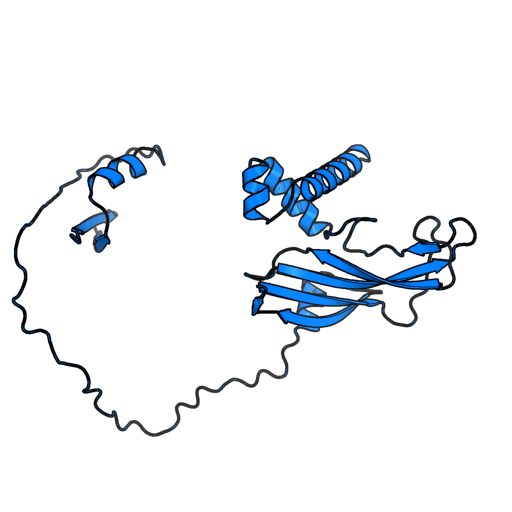 . GLN A 1 205 ? -3.693 8.204 21.129 1.00 96.00 205 GLN A N 1
ATOM 1630 C CA . GLN A 1 205 ? -3.845 6.922 21.820 1.00 96.00 205 GLN A CA 1
ATOM 1631 C C . GLN A 1 205 ? -5.087 6.150 21.361 1.00 96.00 205 GLN A C 1
ATOM 1633 O O . GLN A 1 205 ? -5.022 4.932 21.208 1.00 96.00 205 GLN A O 1
ATOM 1638 N N . ALA A 1 206 ? -6.213 6.835 21.135 1.00 97.12 206 ALA A N 1
ATOM 1639 C CA . ALA A 1 206 ? -7.418 6.202 20.609 1.00 97.12 206 ALA A CA 1
ATOM 1640 C C . ALA A 1 206 ? -7.181 5.684 19.184 1.00 97.12 206 ALA A C 1
ATOM 1642 O O . ALA A 1 206 ? -7.481 4.527 18.907 1.00 97.12 206 ALA A O 1
ATOM 1643 N N . VAL A 1 207 ? -6.542 6.485 18.322 1.00 97.62 207 VAL A N 1
ATOM 1644 C CA . VAL A 1 207 ? -6.183 6.077 16.953 1.00 97.62 207 VAL A CA 1
ATOM 1645 C C . VAL A 1 207 ? -5.199 4.907 16.950 1.00 97.62 207 VAL A C 1
ATOM 1647 O O . VAL A 1 207 ? -5.378 3.952 16.197 1.00 97.62 207 VAL A O 1
ATOM 1650 N N . SER A 1 208 ? -4.189 4.944 17.824 1.00 96.62 208 SER A N 1
ATOM 1651 C CA . SER A 1 208 ? -3.224 3.854 17.996 1.00 96.62 208 SER A CA 1
ATOM 1652 C C . SER A 1 208 ? -3.902 2.527 18.341 1.00 96.62 208 SER A C 1
ATOM 1654 O O . SER A 1 208 ? -3.592 1.521 17.707 1.00 96.62 208 SER A O 1
ATOM 1656 N N . ARG A 1 209 ? -4.853 2.526 19.287 1.00 96.44 209 ARG A N 1
ATOM 1657 C CA . ARG A 1 209 ? -5.627 1.327 19.650 1.00 96.44 209 ARG A CA 1
ATOM 1658 C C . ARG A 1 209 ? -6.577 0.886 18.539 1.00 96.44 209 ARG A C 1
ATOM 1660 O O . ARG A 1 209 ? -6.634 -0.300 18.246 1.00 96.44 209 ARG A O 1
ATOM 1667 N N . GLN A 1 210 ? -7.290 1.826 17.920 1.00 95.50 210 GLN A N 1
ATOM 1668 C CA . GLN A 1 210 ? -8.321 1.527 16.925 1.00 95.50 210 GLN A CA 1
ATOM 1669 C C . GLN A 1 210 ? -7.746 0.969 15.619 1.00 95.50 210 GLN A C 1
ATOM 1671 O O . GLN A 1 210 ? -8.347 0.092 15.010 1.00 95.50 210 GLN A O 1
ATOM 1676 N N . LEU A 1 211 ? -6.602 1.492 15.169 1.00 95.69 211 LEU A N 1
ATOM 1677 C CA . LEU A 1 211 ? -5.971 1.108 13.899 1.00 95.69 211 LEU A CA 1
ATOM 1678 C C . LEU A 1 211 ? -4.747 0.204 14.088 1.00 95.69 211 LEU A C 1
ATOM 1680 O O . LEU A 1 211 ? -4.078 -0.135 13.110 1.00 95.69 211 LEU A O 1
ATOM 1684 N N . GLU A 1 212 ? -4.446 -0.154 15.338 1.00 95.31 212 GLU A N 1
ATOM 1685 C CA . GLU A 1 212 ? -3.298 -0.967 15.743 1.00 95.31 212 GLU A CA 1
ATOM 1686 C C . GLU A 1 212 ? -1.960 -0.419 15.221 1.00 95.31 212 GLU A C 1
ATOM 1688 O O . GLU A 1 212 ? -1.146 -1.116 14.608 1.00 95.31 212 GLU A O 1
ATOM 1693 N N . LEU A 1 213 ? -1.727 0.875 15.447 1.00 96.00 213 LEU A N 1
ATOM 1694 C CA . LEU A 1 213 ? -0.532 1.572 14.976 1.00 96.00 213 LEU A CA 1
ATOM 1695 C C . LEU A 1 213 ? 0.383 1.974 16.124 1.00 96.00 213 LEU A C 1
ATOM 1697 O O . LEU A 1 213 ? -0.031 2.619 17.084 1.00 96.00 213 LEU A O 1
ATOM 1701 N N . GLY A 1 214 ? 1.671 1.669 15.971 1.00 96.12 214 GLY A N 1
ATOM 1702 C CA . GLY A 1 214 ? 2.726 2.216 16.819 1.00 96.12 214 GLY A CA 1
ATOM 1703 C C . GLY A 1 214 ? 2.986 3.702 16.546 1.00 96.12 214 GLY A C 1
ATOM 1704 O O . GLY A 1 214 ? 2.777 4.194 15.433 1.00 96.12 214 GLY A O 1
ATOM 1705 N N . TRP A 1 215 ? 3.534 4.404 17.540 1.00 94.38 215 TRP A N 1
ATOM 1706 C CA . TRP A 1 215 ? 3.851 5.836 17.459 1.00 94.38 215 TRP A CA 1
ATOM 1707 C C . TRP A 1 215 ? 4.677 6.214 16.220 1.00 94.38 215 TRP A C 1
ATOM 1709 O O . TRP A 1 215 ? 4.279 7.092 15.460 1.00 94.38 215 TRP A O 1
ATOM 1719 N N . ASN A 1 216 ? 5.768 5.488 15.945 1.00 95.44 216 ASN A N 1
ATOM 1720 C CA . ASN A 1 216 ? 6.644 5.750 14.793 1.00 95.44 216 ASN A CA 1
ATOM 1721 C C . ASN A 1 216 ? 5.916 5.631 13.443 1.00 95.44 216 ASN A C 1
ATOM 1723 O O . ASN A 1 216 ? 6.267 6.311 12.478 1.00 95.44 216 ASN A O 1
ATOM 1727 N N . ALA A 1 217 ? 4.911 4.752 13.351 1.00 95.81 217 ALA A N 1
ATOM 1728 C CA . ALA A 1 217 ? 4.099 4.637 12.147 1.00 95.81 217 ALA A CA 1
ATOM 1729 C C . ALA A 1 217 ? 3.223 5.881 11.971 1.00 95.81 217 ALA A C 1
ATOM 1731 O O . ALA A 1 217 ? 3.227 6.467 10.889 1.00 95.81 217 ALA A O 1
ATOM 1732 N N . MET A 1 218 ? 2.534 6.302 13.035 1.00 96.38 218 MET A N 1
ATOM 1733 C CA . MET A 1 218 ? 1.687 7.496 13.020 1.00 96.38 218 MET A CA 1
ATOM 1734 C C . MET A 1 218 ? 2.496 8.767 12.746 1.00 96.38 218 MET A C 1
ATOM 1736 O O . MET A 1 218 ? 2.139 9.513 11.842 1.00 96.38 218 MET A O 1
ATOM 1740 N N . ASP A 1 219 ? 3.621 8.980 13.436 1.00 95.62 219 ASP A N 1
ATOM 1741 C CA . ASP A 1 219 ? 4.520 10.121 13.198 1.00 95.62 219 ASP A CA 1
ATOM 1742 C C . ASP A 1 219 ? 5.012 10.158 11.745 1.00 95.62 219 ASP A C 1
ATOM 1744 O O . ASP A 1 219 ? 4.908 11.184 11.071 1.00 95.62 219 ASP A O 1
ATOM 1748 N N . GLY A 1 220 ? 5.440 9.016 11.197 1.00 96.00 220 GLY A N 1
ATOM 1749 C CA . GLY A 1 220 ? 5.833 8.931 9.793 1.00 96.00 220 GLY A CA 1
ATOM 1750 C C . GLY A 1 220 ? 4.702 9.307 8.826 1.00 96.00 220 GLY A C 1
ATOM 1751 O O . GLY A 1 220 ? 4.954 9.982 7.825 1.00 96.00 220 GLY A O 1
ATOM 1752 N N . ILE A 1 221 ? 3.466 8.882 9.110 1.00 96.88 221 ILE A N 1
ATOM 1753 C CA . ILE A 1 221 ? 2.279 9.236 8.316 1.00 96.88 221 ILE A CA 1
ATOM 1754 C C . ILE A 1 221 ? 1.987 10.738 8.424 1.00 96.88 221 ILE A C 1
ATOM 1756 O O . ILE A 1 221 ? 1.818 11.390 7.393 1.00 96.88 221 ILE A O 1
ATOM 1760 N N . MET A 1 222 ? 2.003 11.302 9.635 1.00 96.06 222 MET A N 1
ATOM 1761 C CA . MET A 1 222 ? 1.785 12.732 9.880 1.00 96.06 222 MET A CA 1
ATOM 1762 C C . MET A 1 222 ? 2.810 13.593 9.141 1.00 96.06 222 MET A C 1
ATOM 1764 O O . MET A 1 222 ? 2.426 14.490 8.394 1.00 96.06 222 MET A O 1
ATOM 1768 N N . ARG A 1 223 ? 4.107 13.277 9.246 1.00 95.88 223 ARG A N 1
ATOM 1769 C CA . ARG A 1 223 ? 5.168 14.011 8.536 1.00 95.88 223 ARG A CA 1
ATOM 1770 C C . ARG A 1 223 ? 4.974 13.992 7.023 1.00 95.88 223 ARG A C 1
ATOM 1772 O O . ARG A 1 223 ? 5.135 15.021 6.369 1.00 95.88 223 ARG A O 1
ATOM 1779 N N . ARG A 1 224 ? 4.609 12.839 6.449 1.00 95.38 224 ARG A N 1
ATOM 1780 C CA . ARG A 1 224 ? 4.304 12.741 5.011 1.00 95.38 224 ARG A CA 1
ATOM 1781 C C . ARG A 1 224 ? 3.065 13.550 4.641 1.00 95.38 224 ARG A C 1
ATOM 1783 O O . ARG A 1 224 ? 3.079 14.216 3.610 1.00 95.38 224 ARG A O 1
ATOM 1790 N N . ALA A 1 225 ? 2.024 13.529 5.468 1.00 94.75 225 ALA A N 1
ATOM 1791 C CA . ALA A 1 225 ? 0.817 14.314 5.243 1.00 94.75 225 ALA A CA 1
ATOM 1792 C C . ALA A 1 225 ? 1.094 15.824 5.272 1.00 94.75 225 ALA A C 1
ATOM 1794 O O . ALA A 1 225 ? 0.686 16.517 4.344 1.00 94.75 225 ALA A O 1
ATOM 1795 N N . VAL A 1 226 ? 1.856 16.311 6.257 1.00 95.19 226 VAL A N 1
ATOM 1796 C CA . VAL A 1 226 ? 2.289 17.716 6.341 1.00 95.19 226 VAL A CA 1
ATOM 1797 C C . VAL A 1 226 ? 3.127 18.094 5.124 1.00 95.19 226 VAL A C 1
ATOM 1799 O O . VAL A 1 226 ? 2.815 19.073 4.454 1.00 95.19 226 VAL A O 1
ATOM 1802 N N . LYS A 1 227 ? 4.125 17.274 4.757 1.00 94.44 227 LYS A N 1
ATOM 1803 C CA . LYS A 1 227 ? 4.949 17.509 3.561 1.00 94.44 227 LYS A CA 1
ATOM 1804 C C . LYS A 1 227 ? 4.104 17.633 2.286 1.00 94.44 227 LYS A C 1
ATOM 1806 O O . LYS A 1 227 ? 4.388 18.488 1.456 1.00 94.44 227 LYS A O 1
ATOM 1811 N N . ARG A 1 228 ? 3.074 16.792 2.122 1.00 92.50 228 ARG A N 1
ATOM 1812 C CA . ARG A 1 228 ? 2.132 16.880 0.990 1.00 92.50 228 ARG A CA 1
ATOM 1813 C C . ARG A 1 228 ? 1.263 18.135 1.054 1.00 92.50 228 ARG A C 1
ATOM 1815 O O . ARG A 1 228 ? 0.971 18.699 0.008 1.00 92.50 228 ARG A O 1
ATOM 1822 N N . GLY A 1 229 ? 0.836 18.539 2.250 1.00 92.94 229 GLY A N 1
ATOM 1823 C CA . GLY A 1 229 ? 0.024 19.736 2.469 1.00 92.94 229 GLY A CA 1
ATOM 1824 C C . GLY A 1 229 ? 0.779 21.030 2.172 1.00 92.94 229 GLY A C 1
ATOM 1825 O O . GLY A 1 229 ? 0.216 21.909 1.544 1.00 92.94 229 GLY A O 1
ATOM 1826 N N . MET A 1 230 ? 2.059 21.111 2.545 1.00 94.69 230 MET A N 1
ATOM 1827 C CA . MET A 1 230 ? 2.915 22.278 2.285 1.00 94.69 230 MET A CA 1
ATOM 1828 C C . MET A 1 230 ? 3.324 22.444 0.814 1.00 94.69 230 MET A C 1
ATOM 1830 O O . MET A 1 230 ? 3.824 23.496 0.438 1.00 94.69 230 MET A O 1
ATOM 1834 N N . ALA A 1 231 ? 3.183 21.401 -0.006 1.00 92.38 231 ALA A N 1
ATOM 1835 C CA . ALA A 1 231 ? 3.521 21.441 -1.429 1.00 92.38 231 ALA A CA 1
ATOM 1836 C C . ALA A 1 231 ? 2.361 21.938 -2.319 1.00 92.38 231 ALA A C 1
ATOM 1838 O O . ALA A 1 231 ? 2.470 21.856 -3.542 1.00 92.38 231 ALA A O 1
ATOM 1839 N N . ARG A 1 232 ? 1.246 22.370 -1.718 1.00 73.88 232 ARG A N 1
ATOM 1840 C CA . ARG A 1 232 ? 0.042 22.894 -2.377 1.00 73.88 232 ARG A CA 1
ATOM 1841 C C . ARG A 1 232 ? -0.120 24.366 -2.045 1.00 73.88 232 ARG A C 1
ATOM 1843 O O . ARG A 1 232 ? -0.615 25.079 -2.939 1.00 73.88 232 ARG A O 1
#

Foldseek 3Di:
DDKDWFWDWDDDDPDTDIDIDIDDDDPPVVVVVVVPDDPDDDPDDDDGDDDDDDDDDPPPDDDDDDPDDDPDDDDPPPPPPPPPDDPVQVVCCVVLVPDDQKGFPDWDDDVVVQAIETEMEGDPPDFDADPPPRDGFAWDAWDWAWAFEDDDVSGTYIYIYTWIWTQDPVPGTGTDDDPQPDVPANYGPRVLVVLVVCVVVDPPVVSCVVVVDDPVNSVVSVVVVVVVVVVD